Protein AF-A0A1B6MHG8-F1 (afdb_monomer_lite)

Secondary structure (DSSP, 8-state):
-HHHHHHHHHHHHHHHHT--HHHHHHHHT-SS--HHHHHHHHHHHHHTT--SSHHHHHHHHH-TTHHHHHHT--TT---HHHHHHHHHHHTSTT--HHHHTTT-HHHHHHHHHHHHHHHHHIIIIIIHHHHHHHHHHHHHHHHHHHHHHHHHHHHHHHHHHHHHHHHHHHHHHHHHHHHHHHHHHHHHHHHHHHHHHHHHHHHHHHHHHHHHHHHHHHHHHHHHHHHHHHHHHHSTTS-HHHHHHHHHHHHHHHHHTT---

Organism: NCBI:txid36148

Structure (mmCIF, N/CA/C/O backbone):
data_AF-A0A1B6MHG8-F1
#
_entry.id   AF-A0A1B6MHG8-F1
#
loop_
_atom_site.group_PDB
_atom_site.id
_atom_site.type_symbol
_atom_site.label_atom_id
_atom_site.label_alt_id
_atom_site.label_comp_id
_atom_site.label_asym_id
_atom_site.label_entity_id
_atom_site.label_seq_id
_atom_site.pdbx_PDB_ins_code
_atom_site.Cartn_x
_atom_site.Cartn_y
_atom_site.Cartn_z
_atom_site.occupancy
_atom_site.B_iso_or_equiv
_atom_site.auth_seq_id
_atom_site.auth_comp_id
_atom_site.auth_asym_id
_atom_site.auth_atom_id
_atom_site.pdbx_PDB_model_num
ATOM 1 N N . GLY A 1 1 ? -31.646 4.906 37.189 1.00 59.47 1 GLY A N 1
ATOM 2 C CA . GLY A 1 1 ? -31.510 3.622 37.898 1.00 59.47 1 GLY A CA 1
ATOM 3 C C . GLY A 1 1 ? -30.969 3.858 39.288 1.00 59.47 1 GLY A C 1
ATOM 4 O O . GLY A 1 1 ? -31.743 4.202 40.162 1.00 59.47 1 GLY A O 1
ATOM 5 N N . ARG A 1 2 ? -29.645 3.806 39.462 1.00 65.00 2 ARG A N 1
ATOM 6 C CA . ARG A 1 2 ? -28.951 3.845 40.764 1.00 65.00 2 ARG A CA 1
ATOM 7 C C . ARG A 1 2 ? -29.332 4.993 41.707 1.00 65.00 2 ARG A C 1
ATOM 9 O O . ARG A 1 2 ? -29.609 4.738 42.869 1.00 65.00 2 ARG A O 1
ATOM 16 N N . ALA A 1 3 ? -29.403 6.229 41.206 1.00 72.88 3 ALA A N 1
ATOM 17 C CA . ALA A 1 3 ? -29.813 7.382 42.015 1.00 72.88 3 ALA A CA 1
ATOM 18 C C . ALA A 1 3 ? -31.271 7.279 42.500 1.00 72.88 3 ALA A C 1
ATOM 20 O O . ALA A 1 3 ? -31.561 7.606 43.642 1.00 72.88 3 ALA A O 1
ATOM 21 N N . ARG A 1 4 ? -32.170 6.747 41.658 1.00 76.06 4 ARG A N 1
ATOM 22 C CA . ARG A 1 4 ? -33.580 6.534 42.017 1.00 76.06 4 ARG A CA 1
ATOM 23 C C . ARG A 1 4 ? -33.734 5.418 43.048 1.00 76.06 4 ARG A C 1
ATOM 25 O O . ARG A 1 4 ? -34.422 5.621 44.033 1.00 76.06 4 ARG A O 1
ATOM 32 N N . SER A 1 5 ? -33.050 4.286 42.868 1.00 81.25 5 SER A N 1
ATOM 33 C CA . SER A 1 5 ? -33.093 3.174 43.830 1.00 81.25 5 SER A CA 1
ATOM 34 C C . SER A 1 5 ? -32.472 3.556 45.178 1.00 81.25 5 SER A C 1
ATOM 36 O O . SER A 1 5 ? -32.983 3.164 46.219 1.00 81.25 5 SER A O 1
ATOM 38 N N . ARG A 1 6 ? -31.400 4.361 45.175 1.00 81.31 6 ARG A N 1
ATOM 39 C CA . ARG A 1 6 ? -30.787 4.897 46.400 1.00 81.31 6 ARG A CA 1
ATOM 40 C C . ARG A 1 6 ? -31.718 5.880 47.117 1.00 81.31 6 ARG A C 1
ATOM 42 O O . ARG A 1 6 ? -31.956 5.712 48.304 1.00 81.31 6 ARG A O 1
ATOM 49 N N . SER A 1 7 ? -32.305 6.824 46.384 1.00 84.62 7 SER A N 1
ATOM 50 C CA . SER A 1 7 ? -33.274 7.779 46.933 1.00 84.62 7 SER A CA 1
ATOM 51 C C . SER A 1 7 ? -34.535 7.090 47.475 1.00 84.62 7 SER A C 1
ATOM 53 O O . SER A 1 7 ? -35.016 7.444 48.546 1.00 84.62 7 SER A O 1
ATOM 55 N N . ALA A 1 8 ? -35.038 6.057 46.789 1.00 86.12 8 ALA A N 1
ATOM 56 C CA . ALA A 1 8 ? -36.163 5.254 47.270 1.00 86.12 8 ALA A CA 1
ATOM 57 C C . ALA A 1 8 ? -35.823 4.503 48.569 1.00 86.12 8 ALA A C 1
ATOM 59 O O . ALA A 1 8 ? -36.660 4.422 49.465 1.00 86.12 8 ALA A O 1
ATOM 60 N N . MET A 1 9 ? -34.590 4.000 48.693 1.00 86.81 9 MET A N 1
ATOM 61 C CA . MET A 1 9 ? -34.110 3.355 49.917 1.00 86.81 9 MET A CA 1
ATOM 62 C C . MET A 1 9 ? -34.008 4.339 51.084 1.00 86.81 9 MET A C 1
ATOM 64 O O . MET A 1 9 ? -34.470 4.023 52.173 1.00 86.81 9 MET A O 1
ATOM 68 N N . GLU A 1 10 ? -33.470 5.537 50.852 1.00 85.88 10 GLU A N 1
ATOM 69 C CA . GLU A 1 10 ? -33.369 6.600 51.865 1.00 85.88 10 GLU A CA 1
ATOM 70 C C . GLU A 1 10 ? -34.750 7.076 52.347 1.00 85.88 10 GLU A C 1
ATOM 72 O O . GLU A 1 10 ? -34.972 7.292 53.541 1.00 85.88 10 GLU A O 1
ATOM 77 N N . ALA A 1 11 ? -35.711 7.204 51.427 1.00 87.25 11 ALA A N 1
ATOM 78 C CA . ALA A 1 11 ? -37.088 7.550 51.765 1.00 87.25 11 ALA A CA 1
ATOM 79 C C . ALA A 1 11 ? -37.760 6.455 52.610 1.00 87.25 11 ALA A C 1
ATOM 81 O O . ALA A 1 11 ? -38.457 6.758 53.580 1.00 87.25 11 ALA A O 1
ATOM 82 N N . ALA A 1 12 ? -37.521 5.186 52.273 1.00 87.38 12 ALA A N 1
ATOM 83 C CA . ALA A 1 12 ? -38.037 4.056 53.030 1.00 87.38 12 ALA A CA 1
ATOM 84 C C . ALA A 1 12 ? -37.416 3.932 54.429 1.00 87.38 12 ALA A C 1
ATOM 86 O O . ALA A 1 12 ? -38.148 3.698 55.389 1.00 87.38 12 ALA A O 1
ATOM 87 N N . THR A 1 13 ? -36.100 4.121 54.580 1.00 85.94 13 THR A N 1
ATOM 88 C CA . THR A 1 13 ? -35.445 4.094 55.901 1.00 85.94 13 THR A CA 1
ATOM 89 C C . THR A 1 13 ? -35.969 5.207 56.797 1.00 85.94 13 THR A C 1
ATOM 91 O O . THR A 1 13 ? -36.347 4.938 57.934 1.00 85.94 13 THR A O 1
ATOM 94 N N . LYS A 1 14 ? -36.134 6.422 56.261 1.00 87.75 14 LYS A N 1
ATOM 95 C CA . LYS A 1 14 ? -36.723 7.545 57.005 1.00 87.75 14 LYS A CA 1
ATOM 96 C C . LYS A 1 14 ? -38.172 7.272 57.429 1.00 87.75 14 LYS A C 1
ATOM 98 O O . LYS A 1 14 ? -38.586 7.641 58.524 1.00 87.75 14 LYS A O 1
ATOM 103 N N . ALA A 1 15 ? -38.952 6.610 56.573 1.00 87.50 15 ALA A N 1
ATOM 104 C CA . ALA A 1 15 ? -40.326 6.223 56.890 1.00 87.50 15 ALA A CA 1
ATOM 105 C C . ALA A 1 15 ? -40.413 5.119 57.960 1.00 87.50 15 ALA A C 1
ATOM 107 O O . ALA A 1 15 ? -41.419 5.055 58.667 1.00 87.50 15 ALA A O 1
ATOM 108 N N . LEU A 1 16 ? -39.388 4.266 58.080 1.00 86.00 16 LEU A N 1
ATOM 109 C CA . LEU A 1 16 ? -39.267 3.273 59.152 1.00 86.00 16 LEU A CA 1
ATOM 110 C C . LEU A 1 16 ? -38.780 3.884 60.471 1.00 86.00 16 LEU A C 1
ATOM 112 O O . LEU A 1 16 ? -39.241 3.465 61.525 1.00 86.00 16 LEU A O 1
ATOM 116 N N . GLU A 1 17 ? -37.874 4.863 60.430 1.00 86.19 17 GLU A N 1
ATOM 117 C CA . GLU A 1 17 ? -37.407 5.606 61.615 1.00 86.19 17 GLU A CA 1
ATOM 118 C C . GLU A 1 17 ? -38.523 6.409 62.293 1.00 86.19 17 GLU A C 1
ATOM 120 O O . GLU A 1 17 ? -38.480 6.630 63.498 1.00 86.19 17 GLU A O 1
ATOM 125 N N . ALA A 1 18 ? -39.536 6.819 61.528 1.00 86.06 18 ALA A N 1
ATOM 126 C CA . ALA A 1 18 ? -40.706 7.520 62.047 1.00 86.06 18 ALA A CA 1
ATOM 127 C C . ALA A 1 18 ? -41.714 6.606 62.779 1.00 86.06 18 ALA A C 1
ATOM 129 O O . ALA A 1 18 ? -42.711 7.116 63.289 1.00 86.06 18 ALA A O 1
ATOM 130 N N . LEU A 1 19 ? -41.500 5.282 62.795 1.00 86.06 19 LEU A N 1
ATOM 131 C CA . LEU A 1 19 ? -42.386 4.320 63.455 1.00 86.06 19 LEU A CA 1
ATOM 132 C C . LEU A 1 19 ? -41.948 4.045 64.894 1.00 86.06 19 LEU A C 1
ATOM 134 O O . LEU A 1 19 ? -40.781 3.760 65.166 1.00 86.06 19 LEU A O 1
ATOM 138 N N . ASN A 1 20 ? -42.923 4.007 65.798 1.00 84.00 20 ASN A N 1
ATOM 139 C CA . ASN A 1 20 ? -42.713 3.762 67.219 1.00 84.00 20 ASN A CA 1
ATOM 140 C C . ASN A 1 20 ? -43.307 2.412 67.654 1.00 84.00 20 ASN A C 1
ATOM 142 O O . ASN A 1 20 ? -44.106 1.784 66.959 1.00 84.00 20 ASN A O 1
ATOM 146 N N . LYS A 1 21 ? -42.959 1.956 68.865 1.00 81.94 21 LYS A N 1
ATOM 147 C CA . LYS A 1 21 ? -43.455 0.683 69.426 1.00 81.94 21 LYS A CA 1
ATOM 148 C C . LYS A 1 21 ? -44.986 0.643 69.585 1.00 81.94 21 LYS A C 1
ATOM 150 O O . LYS A 1 21 ? -45.572 -0.436 69.516 1.00 81.94 21 LYS A O 1
ATOM 155 N N . SER A 1 22 ? -45.626 1.797 69.790 1.00 83.81 22 SER A N 1
ATOM 156 C CA . SER A 1 22 ? -47.090 1.944 69.787 1.00 83.81 22 SER A CA 1
ATOM 157 C C . SER A 1 22 ? -47.691 1.517 68.453 1.00 83.81 22 SER A C 1
ATOM 159 O O . SER A 1 22 ? -48.612 0.708 68.425 1.00 83.81 22 SER A O 1
ATOM 161 N N . ASP A 1 23 ? -47.098 1.981 67.359 1.00 84.94 23 ASP A N 1
ATOM 162 C CA . ASP A 1 23 ? -47.632 1.823 66.009 1.00 84.94 23 ASP A CA 1
ATOM 163 C C . ASP A 1 23 ? -47.508 0.357 65.557 1.00 84.94 23 ASP A C 1
ATOM 165 O O . ASP A 1 23 ? -48.394 -0.207 64.918 1.00 84.94 23 ASP A O 1
ATOM 169 N N . ILE A 1 24 ? -46.436 -0.321 65.978 1.00 85.69 24 ILE A N 1
ATOM 170 C CA . ILE A 1 24 ? -46.269 -1.767 65.769 1.00 85.69 24 ILE A CA 1
ATOM 171 C C . ILE A 1 24 ? -47.302 -2.576 66.565 1.00 85.69 24 ILE A C 1
ATOM 173 O O . ILE A 1 24 ? -47.824 -3.580 66.071 1.00 85.69 24 ILE A O 1
ATOM 177 N N . ASN A 1 25 ? -47.643 -2.136 67.781 1.00 84.31 25 ASN A N 1
ATOM 178 C CA . ASN A 1 25 ? -48.676 -2.793 68.576 1.00 84.31 25 ASN A CA 1
ATOM 179 C C . ASN A 1 25 ? -50.065 -2.668 67.931 1.00 84.31 25 ASN A C 1
ATOM 181 O O . ASN A 1 25 ? -50.822 -3.633 68.017 1.00 84.31 25 ASN A O 1
ATOM 185 N N . GLU A 1 26 ? -50.383 -1.572 67.230 1.00 84.25 26 GLU A N 1
ATOM 186 C CA . GLU A 1 26 ? -51.656 -1.422 66.498 1.00 84.25 26 GLU A CA 1
ATOM 187 C C . GLU A 1 26 ? -51.867 -2.544 65.471 1.00 84.25 26 GLU A C 1
ATOM 189 O O . GLU A 1 26 ? -52.956 -3.111 65.375 1.00 84.25 26 GLU A O 1
ATOM 194 N N . LEU A 1 27 ? -50.806 -2.949 64.766 1.00 83.00 27 LEU A N 1
ATOM 195 C CA . LEU A 1 27 ? -50.865 -4.069 63.823 1.00 83.00 27 LEU A CA 1
ATOM 196 C C . LEU A 1 27 ? -51.056 -5.426 64.517 1.00 83.00 27 LEU A C 1
ATOM 198 O O . LEU A 1 27 ? -51.648 -6.349 63.952 1.00 83.00 27 LEU A O 1
ATOM 202 N N . ARG A 1 28 ? -50.568 -5.568 65.752 1.00 82.88 28 ARG A N 1
ATOM 203 C CA . ARG A 1 28 ? -50.593 -6.838 66.491 1.00 82.88 28 ARG A CA 1
ATOM 204 C C . ARG A 1 28 ? -51.974 -7.166 67.063 1.00 82.88 28 ARG A C 1
ATOM 206 O O . ARG A 1 28 ? -52.288 -8.345 67.244 1.00 82.88 28 ARG A O 1
ATOM 213 N N . VAL A 1 29 ? -52.795 -6.145 67.322 1.00 84.25 29 VAL A N 1
ATOM 214 C CA . VAL A 1 29 ? -54.145 -6.287 67.901 1.00 84.25 29 VAL A CA 1
ATOM 215 C C . VAL A 1 29 ? -55.150 -6.870 66.896 1.00 84.25 29 VAL A C 1
ATOM 217 O O . VAL A 1 29 ? -56.175 -7.419 67.300 1.00 84.25 29 VAL A O 1
ATOM 220 N N . PHE A 1 30 ? -54.859 -6.857 65.590 1.00 82.38 30 PHE A N 1
ATOM 221 C CA . PHE A 1 30 ? -55.754 -7.453 64.597 1.00 82.38 30 PHE A CA 1
ATOM 222 C C . PHE A 1 30 ? -55.928 -8.969 64.801 1.00 82.38 30 PHE A C 1
ATOM 224 O O . PHE A 1 30 ? -55.015 -9.778 64.597 1.00 82.38 30 PHE A O 1
ATOM 231 N N . ASN A 1 31 ? -57.148 -9.381 65.151 1.00 77.12 31 ASN A N 1
ATOM 232 C CA . ASN A 1 31 ? -57.545 -10.792 65.178 1.00 77.12 31 ASN A CA 1
ATOM 233 C C . ASN A 1 31 ? -57.730 -11.348 63.760 1.00 77.12 31 ASN A C 1
ATOM 235 O O . ASN A 1 31 ? -57.287 -12.461 63.482 1.00 77.12 31 ASN A O 1
ATOM 239 N N . LYS A 1 32 ? -58.289 -10.536 62.854 1.00 82.38 32 LYS A N 1
ATOM 240 C CA . LYS A 1 32 ? -58.397 -10.805 61.416 1.00 82.38 32 LYS A CA 1
ATOM 241 C C . LYS A 1 32 ? -57.928 -9.558 60.646 1.00 82.38 32 LYS A C 1
ATOM 243 O O . LYS A 1 32 ? -58.670 -8.578 60.616 1.00 82.38 32 LYS A O 1
ATOM 248 N N . PRO A 1 33 ? -56.695 -9.535 60.113 1.00 84.88 33 PRO A N 1
ATOM 249 C CA . PRO A 1 33 ? -56.150 -8.349 59.456 1.00 84.88 33 PRO A CA 1
ATOM 250 C C . PRO A 1 33 ? -56.866 -8.075 58.124 1.00 84.88 33 PRO A C 1
ATOM 252 O O . PRO A 1 33 ? -57.277 -9.028 57.453 1.00 84.88 33 PRO A O 1
ATOM 255 N N . PRO A 1 34 ? -56.971 -6.804 57.696 1.00 88.12 34 PRO A N 1
ATOM 256 C CA . PRO A 1 34 ? -57.338 -6.469 56.324 1.00 88.12 34 PRO A CA 1
ATOM 257 C C . PRO A 1 34 ? -56.405 -7.151 55.314 1.00 88.12 34 PRO A C 1
ATOM 259 O O . PRO A 1 34 ? -55.211 -7.310 55.579 1.00 88.12 34 PRO A O 1
ATOM 262 N N . ASN A 1 35 ? -56.926 -7.504 54.135 1.00 86.25 35 ASN A N 1
ATOM 263 C CA . ASN A 1 35 ? -56.163 -8.236 53.115 1.00 86.25 35 ASN A CA 1
ATOM 264 C C . ASN A 1 35 ? -54.853 -7.523 52.737 1.00 86.25 35 ASN A C 1
ATOM 266 O O . ASN A 1 35 ? -53.803 -8.154 52.725 1.00 86.25 35 ASN A O 1
ATOM 270 N N . LEU A 1 36 ? -54.888 -6.200 52.544 1.00 86.56 36 LEU A N 1
ATOM 271 C CA . LEU A 1 36 ? -53.703 -5.382 52.247 1.00 86.56 36 LEU A CA 1
ATOM 272 C C . LEU A 1 36 ? -52.652 -5.399 53.369 1.00 86.56 36 LEU A C 1
ATOM 274 O O . LEU A 1 36 ? -51.457 -5.489 53.100 1.00 86.56 36 LEU A O 1
ATOM 278 N N . VAL A 1 37 ? -53.089 -5.348 54.631 1.00 88.06 37 VAL A N 1
ATOM 279 C CA . VAL A 1 37 ? -52.201 -5.418 55.806 1.00 88.06 37 VAL A CA 1
ATOM 280 C C . VAL A 1 37 ? -51.535 -6.790 55.881 1.00 88.06 37 VAL A C 1
ATOM 282 O O . VAL A 1 37 ? -50.327 -6.885 56.103 1.00 88.06 37 VAL A O 1
ATOM 285 N N . LYS A 1 38 ? -52.311 -7.853 55.643 1.00 88.31 38 LYS A N 1
ATOM 286 C CA . LYS A 1 38 ? -51.802 -9.224 55.582 1.00 88.31 38 LYS A CA 1
ATOM 287 C C . LYS A 1 38 ? -50.762 -9.375 54.468 1.00 88.31 38 LYS A C 1
ATOM 289 O O . LYS A 1 38 ? -49.682 -9.890 54.729 1.00 88.31 38 LYS A O 1
ATOM 294 N N . PHE A 1 39 ? -51.054 -8.855 53.280 1.00 89.19 39 PHE A N 1
ATOM 295 C CA . PHE A 1 39 ? -50.203 -8.965 52.095 1.00 89.19 39 PHE A CA 1
ATOM 296 C C . PHE A 1 39 ? -48.861 -8.224 52.257 1.00 89.19 39 PHE A C 1
ATOM 298 O O . PHE A 1 39 ? -47.804 -8.747 51.907 1.00 89.19 39 PHE A O 1
ATOM 305 N N . VAL A 1 40 ? -48.866 -7.040 52.889 1.00 91.31 40 VAL A N 1
ATOM 306 C CA . VAL A 1 40 ? -47.630 -6.324 53.269 1.00 91.31 40 VAL A CA 1
ATOM 307 C C . VAL A 1 40 ? -46.821 -7.098 54.299 1.00 91.31 40 VAL A C 1
ATOM 309 O O . VAL A 1 40 ? -45.606 -7.225 54.153 1.00 91.31 40 VAL A O 1
ATOM 312 N N . MET A 1 41 ? -47.476 -7.655 55.314 1.00 91.44 41 MET A N 1
ATOM 313 C CA . MET A 1 41 ? -46.779 -8.432 56.335 1.00 91.44 41 MET A CA 1
ATOM 314 C C . MET A 1 41 ? -46.222 -9.753 55.805 1.00 91.44 41 MET A C 1
ATOM 316 O O . MET A 1 41 ? -45.140 -10.149 56.230 1.00 91.44 41 MET A O 1
ATOM 320 N N . GLU A 1 42 ? -46.898 -10.411 54.865 1.00 90.81 42 GLU A N 1
ATOM 321 C CA . GLU A 1 42 ? -46.386 -11.598 54.173 1.00 90.81 42 GLU A CA 1
ATOM 322 C C . GLU A 1 42 ? -45.091 -11.273 53.411 1.00 90.81 42 GLU A C 1
ATOM 324 O O . GLU A 1 42 ? -44.102 -11.991 53.564 1.00 90.81 42 GLU A O 1
ATOM 329 N N . ALA A 1 43 ? -45.042 -10.144 52.695 1.00 91.25 43 ALA A N 1
ATOM 330 C CA . ALA A 1 43 ? -43.839 -9.689 51.993 1.00 91.25 43 ALA A CA 1
ATOM 331 C C . ALA A 1 43 ? -42.683 -9.308 52.946 1.00 91.25 43 ALA A C 1
ATOM 333 O O . ALA A 1 43 ? -41.519 -9.611 52.673 1.00 91.25 43 ALA A O 1
ATOM 334 N N . VAL A 1 44 ? -42.987 -8.692 54.096 1.00 91.62 44 VAL A N 1
ATOM 335 C CA . VAL A 1 44 ? -41.986 -8.396 55.141 1.00 91.62 44 VAL A CA 1
ATOM 336 C C . VAL A 1 44 ? -41.463 -9.682 55.792 1.00 91.62 44 VAL A C 1
ATOM 338 O O . VAL A 1 44 ? -40.254 -9.831 55.977 1.00 91.62 44 VAL A O 1
ATOM 341 N N . CYS A 1 45 ? -42.343 -10.638 56.102 1.00 91.31 45 CYS A N 1
ATOM 342 C CA . CYS A 1 45 ? -41.956 -11.940 56.656 1.00 91.31 45 CYS A CA 1
ATOM 343 C C . CYS A 1 45 ? -41.093 -12.733 55.676 1.00 91.31 45 CYS A C 1
ATOM 345 O O . CYS A 1 45 ? -40.100 -13.327 56.091 1.00 91.31 45 CYS A O 1
ATOM 347 N N . LEU A 1 46 ? -41.425 -12.680 54.382 1.00 91.31 46 LEU A N 1
ATOM 348 C CA . LEU A 1 46 ? -40.644 -13.293 53.315 1.00 91.31 46 LEU A CA 1
ATOM 349 C C . LEU A 1 46 ? -39.204 -12.753 53.298 1.00 91.31 46 LEU A C 1
ATOM 351 O O . LEU A 1 46 ? -38.263 -13.546 53.283 1.00 91.31 46 LEU A O 1
ATOM 355 N N . LEU A 1 47 ? -39.021 -11.428 53.367 1.00 89.94 47 LEU A N 1
ATOM 356 C CA . LEU A 1 47 ? -37.690 -10.806 53.422 1.00 89.94 47 LEU A CA 1
ATOM 357 C C . LEU A 1 47 ? -36.908 -11.176 54.689 1.00 89.94 47 LEU A C 1
ATOM 359 O O . LEU A 1 47 ? -35.697 -11.386 54.613 1.00 89.94 47 LEU A O 1
ATOM 363 N N . LEU A 1 48 ? -37.586 -11.300 55.833 1.00 90.19 48 LEU A N 1
ATOM 364 C CA . LEU A 1 48 ? -36.983 -11.702 57.111 1.00 90.19 48 LEU A CA 1
ATOM 365 C C . LEU A 1 48 ? -36.785 -13.224 57.259 1.00 90.19 48 LEU A C 1
ATOM 367 O O . LEU A 1 48 ? -36.275 -13.671 58.286 1.00 90.19 48 LEU A O 1
ATOM 371 N N . GLY A 1 49 ? -37.166 -14.024 56.258 1.00 87.19 49 GLY A N 1
ATOM 372 C CA . GLY A 1 49 ? -37.016 -15.483 56.273 1.00 87.19 49 GLY A CA 1
ATOM 373 C C . GLY A 1 49 ? -38.003 -16.219 57.188 1.00 87.19 49 GLY A C 1
ATOM 374 O O . GLY A 1 49 ? -37.769 -17.378 57.532 1.00 87.19 49 GLY A O 1
ATOM 375 N N . ALA A 1 50 ? -39.096 -15.568 57.591 1.00 89.38 50 ALA A N 1
ATOM 376 C CA . ALA A 1 50 ? -40.184 -16.174 58.353 1.00 89.38 50 ALA A CA 1
ATOM 377 C C . ALA A 1 50 ? -41.245 -16.790 57.421 1.00 89.38 50 ALA A C 1
ATOM 379 O O . ALA A 1 50 ? -41.294 -16.503 56.223 1.00 89.38 50 ALA A O 1
ATOM 380 N N . LYS A 1 51 ? -42.118 -17.647 57.966 1.00 88.81 51 LYS A N 1
ATOM 381 C CA . LYS A 1 51 ? -43.255 -18.184 57.205 1.00 88.81 51 LYS A CA 1
ATOM 382 C C . LYS A 1 51 ? -44.228 -17.053 56.839 1.00 88.81 51 LYS A C 1
ATOM 384 O O . LYS A 1 51 ? -44.435 -16.120 57.612 1.00 88.81 51 LYS A O 1
ATOM 389 N N . THR A 1 52 ? -44.805 -17.130 55.641 1.00 88.75 52 THR A N 1
ATOM 390 C CA . THR A 1 52 ? -45.726 -16.127 55.077 1.00 88.75 52 THR A CA 1
ATOM 391 C C . THR A 1 52 ? -47.164 -16.377 55.533 1.00 88.75 52 THR A C 1
ATOM 393 O O . THR A 1 52 ? -48.079 -16.523 54.725 1.00 88.75 52 THR A O 1
ATOM 396 N N . ASP A 1 53 ? -47.364 -16.500 56.839 1.00 89.62 53 ASP A N 1
ATOM 397 C CA . ASP A 1 53 ? -48.669 -16.668 57.464 1.00 89.62 53 ASP A CA 1
ATOM 398 C C . ASP A 1 53 ? -48.852 -15.658 58.602 1.00 89.62 53 ASP A C 1
ATOM 400 O O . ASP A 1 53 ? -47.899 -15.149 59.195 1.00 89.62 53 ASP A O 1
ATOM 404 N N . TRP A 1 54 ? -50.107 -15.339 58.919 1.00 88.50 54 TRP A N 1
ATOM 405 C CA . TRP A 1 54 ? -50.412 -14.284 59.889 1.00 88.50 54 TRP A CA 1
ATOM 406 C C . TRP A 1 54 ? -49.921 -14.607 61.310 1.00 88.50 54 TRP A C 1
ATOM 408 O O . TRP A 1 54 ? -49.599 -13.696 62.075 1.00 88.50 54 TRP A O 1
ATOM 418 N N . ALA A 1 55 ? -49.823 -15.891 61.671 1.00 87.50 55 ALA A N 1
ATOM 419 C CA . ALA A 1 55 ? -49.298 -16.291 62.972 1.00 87.50 55 ALA A CA 1
ATOM 420 C C . ALA A 1 55 ? -47.802 -15.958 63.089 1.00 87.50 55 ALA A C 1
ATOM 422 O O . ALA A 1 55 ? -47.393 -15.339 64.076 1.00 87.50 55 ALA A O 1
ATOM 423 N N . SER A 1 56 ? -47.000 -16.269 62.065 1.00 88.06 56 SER A N 1
ATOM 424 C CA . SER A 1 56 ? -45.597 -15.845 62.009 1.00 88.06 56 SER A CA 1
ATOM 425 C C . SER A 1 56 ? -45.441 -14.329 61.888 1.00 88.06 56 SER A C 1
ATOM 427 O O . SER A 1 56 ? -44.578 -13.767 62.560 1.00 88.06 56 SER A O 1
ATOM 429 N N . ALA A 1 57 ? -46.318 -13.632 61.160 1.00 89.56 57 ALA A N 1
ATOM 430 C CA . ALA A 1 57 ? -46.312 -12.166 61.128 1.00 89.56 57 ALA A CA 1
ATOM 431 C C . ALA A 1 57 ? -46.508 -11.544 62.522 1.00 89.56 57 ALA A C 1
ATOM 433 O O . ALA A 1 57 ? -45.783 -10.620 62.892 1.00 89.56 57 ALA A O 1
ATOM 434 N N . LYS A 1 58 ? -47.423 -12.084 63.339 1.00 87.88 58 LYS A N 1
ATOM 435 C CA . LYS A 1 58 ? -47.609 -11.650 64.735 1.00 87.88 58 LYS A CA 1
ATOM 436 C C . LYS A 1 58 ? -46.385 -11.909 65.611 1.00 87.88 58 LYS A C 1
ATOM 438 O O . LYS A 1 58 ? -46.089 -11.088 66.479 1.00 87.88 58 LYS A O 1
ATOM 443 N N . GLN A 1 59 ? -45.683 -13.022 65.397 1.00 88.50 59 GLN A N 1
ATOM 444 C CA . GLN A 1 59 ? -44.436 -13.324 66.108 1.00 88.50 59 GLN A CA 1
ATOM 445 C C . GLN A 1 59 ? -43.331 -12.332 65.736 1.00 88.50 59 GLN A C 1
ATOM 447 O O . GLN A 1 59 ? -42.676 -11.788 66.621 1.00 88.50 59 GLN A O 1
ATOM 452 N N . VAL A 1 60 ? -43.181 -12.040 64.442 1.00 88.94 60 VAL A N 1
ATOM 453 C CA . VAL A 1 60 ? -42.208 -11.071 63.921 1.00 88.94 60 VAL A CA 1
ATOM 454 C C . VAL A 1 60 ? -42.496 -9.656 64.440 1.00 88.94 60 VAL A C 1
ATOM 456 O O . VAL A 1 60 ? -41.579 -8.983 64.898 1.00 88.94 60 VAL A O 1
ATOM 459 N N . LEU A 1 61 ? -43.765 -9.229 64.464 1.00 88.25 61 LEU A N 1
ATOM 460 C CA . LEU A 1 61 ? -44.186 -7.946 65.053 1.00 88.25 61 LEU A CA 1
ATOM 461 C C . LEU A 1 61 ? -44.016 -7.893 66.583 1.00 88.25 61 LEU A C 1
ATOM 463 O O . LEU A 1 61 ? -43.996 -6.813 67.168 1.00 88.25 61 LEU A O 1
ATOM 467 N N . GLY A 1 62 ? -43.940 -9.048 67.250 1.00 85.50 62 GLY A N 1
ATOM 468 C CA . GLY A 1 62 ? -43.728 -9.150 68.694 1.00 85.50 62 GLY A CA 1
ATOM 469 C C . GLY A 1 62 ? -42.270 -8.999 69.129 1.00 85.50 62 GLY A C 1
ATOM 470 O O . GLY A 1 62 ? -42.024 -8.795 70.318 1.00 85.50 62 GLY A O 1
ATOM 471 N N . ASP A 1 63 ? -41.323 -9.084 68.193 1.00 87.75 63 ASP A N 1
ATOM 472 C CA . ASP A 1 63 ? -39.897 -8.923 68.459 1.00 87.75 63 ASP A CA 1
ATOM 473 C C . ASP A 1 63 ? -39.569 -7.461 68.798 1.00 87.75 63 ASP A C 1
ATOM 475 O O . ASP A 1 63 ? -39.842 -6.537 68.028 1.00 87.75 63 ASP A O 1
ATOM 479 N N . THR A 1 64 ? -38.937 -7.238 69.952 1.00 84.56 64 THR A N 1
ATOM 480 C CA . THR A 1 64 ? -38.518 -5.904 70.404 1.00 84.56 64 THR A CA 1
ATOM 481 C C . THR A 1 64 ? -37.496 -5.253 69.475 1.00 84.56 64 THR A C 1
ATOM 483 O O . THR A 1 64 ? -37.401 -4.027 69.460 1.00 84.56 64 THR A O 1
ATOM 486 N N . ASN A 1 65 ? -36.775 -6.046 68.678 1.00 87.75 65 ASN A N 1
ATOM 487 C CA . ASN A 1 65 ? -35.783 -5.579 67.712 1.00 87.75 65 ASN A CA 1
ATOM 488 C C . ASN A 1 65 ? -36.308 -5.528 66.269 1.00 87.75 65 ASN A C 1
ATOM 490 O O . ASN A 1 65 ? -35.520 -5.305 65.352 1.00 87.75 65 ASN A O 1
ATOM 494 N N . PHE A 1 66 ? -37.607 -5.729 66.033 1.00 88.81 66 PHE A N 1
ATOM 495 C CA . PHE A 1 66 ? -38.176 -5.812 64.684 1.00 88.81 66 PHE A CA 1
ATOM 496 C C . PHE A 1 66 ? -37.832 -4.606 63.790 1.00 88.81 66 PHE A C 1
ATOM 498 O O . PHE A 1 66 ? -37.294 -4.786 62.699 1.00 88.81 66 PHE A O 1
ATOM 505 N N . LEU A 1 67 ? -38.070 -3.376 64.261 1.00 86.38 67 LEU A N 1
ATOM 506 C CA . LEU A 1 67 ? -37.760 -2.161 63.492 1.00 86.38 67 LEU A CA 1
ATOM 507 C C . LEU A 1 67 ? -36.265 -2.048 63.177 1.00 86.38 67 LEU A C 1
ATOM 509 O O . LEU A 1 67 ? -35.891 -1.732 62.049 1.00 86.38 67 LEU A O 1
ATOM 513 N N . LYS A 1 68 ? -35.416 -2.392 64.150 1.00 87.25 68 LYS A N 1
ATOM 514 C CA . LYS A 1 68 ? -33.964 -2.415 63.975 1.00 87.25 68 LYS A CA 1
ATOM 515 C C . LYS A 1 68 ? -33.542 -3.448 62.926 1.00 87.25 68 LYS A C 1
ATOM 517 O O . LYS A 1 68 ? -32.719 -3.142 62.078 1.00 87.25 68 LYS A O 1
ATOM 522 N N . LYS A 1 69 ? -34.169 -4.629 62.899 1.00 89.25 69 LYS A N 1
ATOM 523 C CA . LYS A 1 69 ? -33.928 -5.655 61.866 1.00 89.25 69 LYS A CA 1
ATOM 524 C C . LYS A 1 69 ? -34.301 -5.196 60.454 1.00 89.25 69 LYS A C 1
ATOM 526 O O . LYS A 1 69 ? -33.661 -5.636 59.506 1.00 89.25 69 LYS A O 1
ATOM 531 N N . LEU A 1 70 ? -35.319 -4.345 60.300 1.00 88.25 70 LEU A N 1
ATOM 532 C CA . LEU A 1 70 ? -35.678 -3.769 58.997 1.00 88.25 70 LEU A CA 1
ATOM 533 C C . LEU A 1 70 ? -34.690 -2.682 58.552 1.00 88.25 70 LEU A C 1
ATOM 535 O O . LEU A 1 70 ? -34.361 -2.595 57.368 1.00 88.25 70 LEU A O 1
ATOM 539 N N . GLN A 1 71 ? -34.222 -1.859 59.493 1.00 86.62 71 GLN A N 1
ATOM 540 C CA . GLN A 1 71 ? -33.235 -0.805 59.238 1.00 86.62 71 GLN A CA 1
ATOM 541 C C . GLN A 1 71 ? -31.855 -1.391 58.906 1.00 86.62 71 GLN A C 1
ATOM 543 O O . GLN A 1 71 ? -31.251 -1.009 57.904 1.00 86.62 71 GLN A O 1
ATOM 548 N N . ASP A 1 72 ? -31.414 -2.379 59.686 1.00 87.75 72 ASP A N 1
ATOM 549 C CA . ASP A 1 72 ? -30.123 -3.064 59.546 1.00 87.75 72 ASP A CA 1
ATOM 550 C C . ASP A 1 72 ? -30.177 -4.230 58.537 1.00 87.75 72 ASP A C 1
ATOM 552 O O . ASP A 1 72 ? -29.271 -5.065 58.487 1.00 87.75 72 ASP A O 1
ATOM 556 N N . TYR A 1 73 ? -31.247 -4.331 57.741 1.00 88.75 73 TYR A N 1
ATOM 557 C CA . TYR A 1 73 ? -31.416 -5.433 56.803 1.00 88.75 73 TYR A CA 1
ATOM 558 C C . TYR A 1 73 ? -30.310 -5.439 55.741 1.00 88.75 73 TYR A C 1
ATOM 560 O O . TYR A 1 73 ? -30.084 -4.449 55.037 1.00 88.75 73 TYR A O 1
ATOM 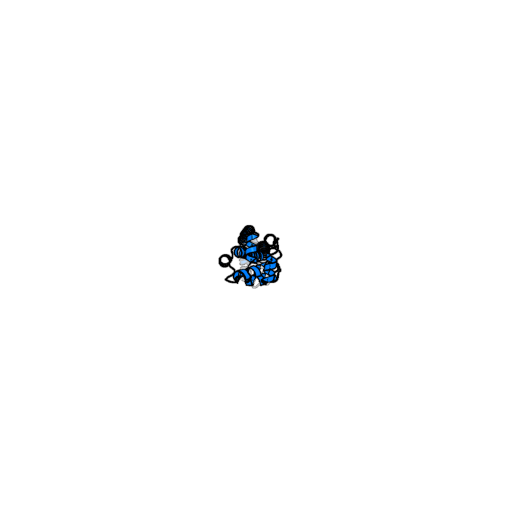568 N N . ASP A 1 74 ? -29.660 -6.593 55.583 1.00 84.06 74 ASP A N 1
ATOM 569 C CA . ASP A 1 74 ? -28.599 -6.803 54.600 1.00 84.06 74 ASP A CA 1
ATOM 570 C C . ASP A 1 74 ? -29.177 -6.896 53.177 1.00 84.06 74 ASP A C 1
ATOM 572 O O . ASP A 1 74 ? -29.412 -7.967 52.607 1.00 84.06 74 ASP A O 1
ATOM 576 N N . LYS A 1 75 ? -29.405 -5.719 52.594 1.00 81.12 75 LYS A N 1
ATOM 577 C CA . LYS A 1 75 ? -29.899 -5.522 51.226 1.00 81.12 75 LYS A CA 1
ATOM 578 C C . LYS A 1 75 ? -28.961 -6.058 50.139 1.00 81.12 75 LYS A C 1
ATOM 580 O O . LYS A 1 75 ? -29.402 -6.230 49.002 1.00 81.12 75 LYS A O 1
ATOM 585 N N . ASP A 1 76 ? -27.697 -6.338 50.462 1.00 77.31 76 ASP A N 1
ATOM 586 C CA . ASP A 1 76 ? -26.716 -6.849 49.502 1.00 77.31 76 ASP A CA 1
ATOM 587 C C . ASP A 1 76 ? -26.760 -8.393 49.403 1.00 77.31 76 ASP A C 1
ATOM 589 O O . ASP A 1 76 ? -26.333 -8.967 48.393 1.00 77.31 76 ASP A O 1
ATOM 593 N N . ARG A 1 77 ? -27.362 -9.088 50.385 1.00 80.31 77 ARG A N 1
ATOM 594 C CA . ARG A 1 77 ? -27.356 -10.563 50.488 1.00 80.31 77 ARG A CA 1
ATOM 595 C C . ARG A 1 77 ? -28.668 -11.270 50.100 1.00 80.31 77 ARG A C 1
ATOM 597 O O . ARG A 1 77 ? -28.813 -12.474 50.299 1.00 80.31 77 ARG A O 1
ATOM 604 N N . ILE A 1 78 ? -29.602 -10.575 49.456 1.00 84.38 78 ILE A N 1
ATOM 605 C CA . ILE A 1 78 ? -30.907 -11.124 49.029 1.00 84.38 78 ILE A CA 1
ATOM 606 C C . ILE A 1 78 ? -30.739 -12.096 47.853 1.00 84.38 78 ILE A C 1
ATOM 608 O O . ILE A 1 78 ? -30.258 -11.697 46.793 1.00 84.38 78 ILE A O 1
ATOM 612 N N . SER A 1 79 ? -31.130 -13.365 48.000 1.00 83.75 79 SER A N 1
ATOM 613 C CA . SER A 1 79 ? -30.992 -14.375 46.938 1.00 83.75 79 SER A CA 1
ATOM 614 C C . SER A 1 79 ? -31.933 -14.137 45.747 1.00 83.75 79 SER A C 1
ATOM 616 O O . SER A 1 79 ? -33.012 -13.564 45.875 1.00 83.75 79 SER A O 1
ATOM 618 N N . GLU A 1 80 ? -31.565 -14.646 44.568 1.00 83.00 80 GLU A N 1
ATOM 619 C CA . GLU A 1 80 ? -32.404 -14.544 43.362 1.00 83.00 80 GLU A CA 1
ATOM 620 C C . GLU A 1 80 ? -33.729 -15.317 43.500 1.00 83.00 80 GLU A C 1
ATOM 622 O O . GLU A 1 80 ? -34.756 -14.917 42.954 1.00 83.00 80 GLU A O 1
ATOM 627 N N . SER A 1 81 ? -33.735 -16.395 44.292 1.00 86.31 81 SER A N 1
ATOM 628 C CA . SER A 1 81 ? -34.950 -17.134 44.642 1.00 86.31 81 SER A CA 1
ATOM 629 C C . SER A 1 81 ? -35.898 -16.322 45.528 1.00 86.31 81 SER A C 1
ATOM 631 O O . SER A 1 81 ? -37.110 -16.381 45.324 1.00 86.31 81 SER A O 1
ATOM 633 N N . LEU A 1 82 ? -35.363 -15.546 46.476 1.00 87.50 82 LEU A N 1
ATOM 634 C CA . LEU A 1 82 ? -36.139 -14.649 47.331 1.00 87.50 82 LEU A CA 1
ATOM 635 C C . LEU A 1 82 ? -36.721 -13.487 46.517 1.00 87.50 82 LEU A C 1
ATOM 637 O O . LEU A 1 82 ? -37.905 -13.196 46.646 1.00 87.50 82 LEU A O 1
ATOM 641 N N . MET A 1 83 ? -35.932 -12.906 45.609 1.00 86.62 83 MET A N 1
ATOM 642 C CA . MET A 1 83 ? -36.382 -11.855 44.686 1.00 86.62 83 MET A CA 1
ATOM 643 C C . MET A 1 83 ? -37.539 -12.312 43.792 1.00 86.62 83 MET A C 1
ATOM 645 O O . MET A 1 83 ? -38.517 -11.589 43.642 1.00 86.62 83 MET A O 1
ATOM 649 N N . LYS A 1 84 ? -37.470 -13.527 43.226 1.00 88.56 84 LYS A N 1
ATOM 650 C CA . LYS A 1 84 ? -38.565 -14.076 42.404 1.00 88.56 84 LYS A CA 1
ATOM 651 C C . LYS A 1 84 ? -39.875 -14.183 43.185 1.00 88.56 84 LYS A C 1
ATOM 653 O O . LYS A 1 84 ? -40.904 -13.770 42.670 1.00 88.56 84 LYS A O 1
ATOM 658 N N . LYS A 1 85 ? -39.817 -14.687 44.421 1.00 89.56 85 LYS A N 1
ATOM 659 C CA . LYS A 1 85 ? -40.993 -14.790 45.301 1.00 89.56 85 LYS A CA 1
ATOM 660 C C . LYS A 1 85 ? -41.517 -13.419 45.721 1.00 89.56 85 LYS A C 1
ATOM 662 O O . LYS A 1 85 ? -42.719 -13.212 45.778 1.00 89.56 85 LYS A O 1
ATOM 667 N N . LEU A 1 86 ? -40.623 -12.470 45.997 1.00 90.00 86 LEU A N 1
ATOM 668 C CA . LEU A 1 86 ? -40.999 -11.108 46.376 1.00 90.00 86 LEU A CA 1
ATOM 669 C C . LEU A 1 86 ? -41.719 -10.374 45.239 1.00 90.00 86 LEU A C 1
ATOM 671 O O . LEU A 1 86 ? -42.614 -9.567 45.481 1.00 90.00 86 LEU A O 1
ATOM 675 N N . LYS A 1 87 ? -41.356 -10.697 43.997 1.00 88.69 87 LYS A N 1
ATOM 676 C CA . LYS A 1 87 ? -41.928 -10.098 42.796 1.00 88.69 87 LYS A CA 1
ATOM 677 C C . LYS A 1 87 ? -43.436 -10.330 42.660 1.00 88.69 87 LYS A C 1
ATOM 679 O O . LYS A 1 87 ? -44.140 -9.430 42.219 1.00 88.69 87 LYS A O 1
ATOM 684 N N . GLU A 1 88 ? -43.932 -11.477 43.125 1.00 88.50 88 GLU A N 1
ATOM 685 C CA . GLU A 1 88 ? -45.369 -11.798 43.162 1.00 88.50 88 GLU A CA 1
ATOM 686 C C . GLU A 1 88 ? -46.172 -10.784 43.997 1.00 88.50 88 GLU A C 1
ATOM 688 O O . GLU A 1 88 ? -47.320 -10.485 43.676 1.00 88.50 88 GLU A O 1
ATOM 693 N N . TYR A 1 89 ? -45.552 -10.203 45.030 1.00 88.94 89 TYR A N 1
ATOM 694 C CA . TYR A 1 89 ? -46.158 -9.158 45.856 1.00 88.94 89 TYR A CA 1
ATOM 695 C C . TYR A 1 89 ? -45.987 -7.771 45.234 1.00 88.94 89 TYR A C 1
ATOM 697 O O . TYR A 1 89 ? -46.913 -6.968 45.251 1.00 88.94 89 TYR A O 1
ATOM 705 N N . ILE A 1 90 ? -44.812 -7.474 44.672 1.00 89.62 90 ILE A N 1
ATOM 706 C CA . ILE A 1 90 ? -44.471 -6.135 44.162 1.00 89.62 90 ILE A CA 1
ATOM 707 C C . ILE A 1 90 ? -45.221 -5.779 42.877 1.00 89.62 90 ILE A C 1
ATOM 709 O O . ILE A 1 90 ? -45.593 -4.611 42.701 1.00 89.62 90 ILE A O 1
ATOM 713 N N . ASP A 1 91 ? -45.448 -6.770 42.013 1.00 89.19 91 ASP A N 1
ATOM 714 C CA . ASP A 1 91 ? -46.183 -6.616 40.753 1.00 89.19 91 ASP A CA 1
ATOM 715 C C . ASP A 1 91 ? -47.711 -6.591 40.976 1.00 89.19 91 ASP A C 1
ATOM 717 O O . ASP A 1 91 ? -48.470 -6.292 40.053 1.00 89.19 91 ASP A O 1
ATOM 721 N N . HIS A 1 92 ? -48.183 -6.859 42.201 1.00 89.75 92 HIS A N 1
ATOM 722 C CA . HIS A 1 92 ? -49.604 -6.813 42.529 1.00 89.75 92 HIS A CA 1
ATOM 723 C C . HIS A 1 92 ? -50.137 -5.364 42.496 1.00 89.75 92 HIS A C 1
ATOM 725 O O . HIS A 1 92 ? -49.562 -4.483 43.146 1.00 89.75 92 HIS A O 1
ATOM 731 N N . PRO A 1 93 ? -51.271 -5.093 41.818 1.00 87.00 93 PRO A N 1
ATOM 732 C CA . PRO A 1 93 ? -51.784 -3.733 41.608 1.00 87.00 93 PRO A CA 1
ATOM 733 C C . PRO A 1 93 ? -52.176 -3.012 42.905 1.00 87.00 93 PRO A C 1
ATOM 735 O O . PRO A 1 93 ? -52.151 -1.787 42.964 1.00 87.00 93 PRO A O 1
ATOM 738 N N . GLU A 1 94 ? -52.500 -3.758 43.962 1.00 85.38 94 GLU A N 1
ATOM 739 C CA . GLU A 1 94 ? -52.848 -3.187 45.269 1.00 85.38 94 GLU A CA 1
ATOM 740 C C . GLU A 1 94 ? -51.626 -2.954 46.186 1.00 85.38 94 GLU A C 1
ATOM 742 O O . GLU A 1 94 ? -51.744 -2.291 47.217 1.00 85.38 94 GLU A O 1
ATOM 747 N N . PHE A 1 95 ? -50.430 -3.446 45.825 1.00 87.25 95 PHE A N 1
ATOM 748 C CA . PHE A 1 95 ? -49.205 -3.308 46.630 1.00 87.25 95 PHE A CA 1
ATOM 749 C C . PHE A 1 95 ? -48.500 -1.966 46.386 1.00 87.25 95 PHE A C 1
ATOM 751 O O . PHE A 1 95 ? -47.318 -1.884 46.030 1.00 87.25 95 PHE A O 1
ATOM 758 N N . ILE A 1 96 ? -49.251 -0.882 46.545 1.00 88.88 96 ILE A N 1
ATOM 759 C CA . ILE A 1 96 ? -48.786 0.486 46.328 1.00 88.88 96 ILE A CA 1
ATOM 760 C C . ILE A 1 96 ? -48.882 1.234 47.661 1.00 88.88 96 ILE A C 1
ATOM 762 O O . ILE A 1 96 ? -49.943 1.199 48.288 1.00 88.88 96 ILE A O 1
ATOM 766 N N . PRO A 1 97 ? -47.824 1.942 48.101 1.00 89.06 97 PRO A N 1
ATOM 767 C CA . PRO A 1 97 ? -47.810 2.626 49.392 1.00 89.06 97 PRO A CA 1
ATOM 768 C C . PRO A 1 97 ? -49.041 3.496 49.657 1.00 89.06 97 PRO A C 1
ATOM 770 O O . PRO A 1 97 ? -49.597 3.445 50.749 1.00 89.06 97 PRO A O 1
ATOM 773 N N . ASP A 1 98 ? -49.504 4.255 48.665 1.00 89.00 98 ASP A N 1
ATOM 774 C CA . ASP A 1 98 ? -50.641 5.164 48.837 1.00 89.00 98 ASP A CA 1
ATOM 775 C C . ASP A 1 98 ? -51.984 4.429 48.989 1.00 89.00 98 ASP A C 1
ATOM 777 O O . ASP A 1 98 ? -52.836 4.871 49.755 1.00 89.00 98 ASP A O 1
ATOM 781 N N . LEU A 1 99 ? -52.148 3.262 48.354 1.00 87.62 99 LEU A N 1
ATOM 782 C CA . LEU A 1 99 ? -53.316 2.390 48.543 1.00 87.62 99 LEU A CA 1
ATOM 783 C C . LEU A 1 99 ? -53.280 1.711 49.917 1.00 87.62 99 LEU A C 1
ATOM 785 O O . LEU A 1 99 ? -54.278 1.702 50.635 1.00 87.62 99 LEU A O 1
ATOM 789 N N . VAL A 1 100 ? -52.112 1.218 50.336 1.00 87.88 100 VAL A N 1
ATOM 790 C CA . VAL A 1 100 ? -51.913 0.604 51.660 1.00 87.88 100 VAL A CA 1
ATOM 791 C C . VAL A 1 100 ? -52.128 1.617 52.794 1.00 87.88 100 VAL A C 1
ATOM 793 O O . VAL A 1 100 ? -52.649 1.259 53.853 1.00 87.88 100 VAL A O 1
ATOM 796 N N . ALA A 1 101 ? -51.794 2.890 52.565 1.00 88.31 101 ALA A N 1
ATOM 797 C CA . ALA A 1 101 ? -51.979 3.971 53.533 1.00 88.31 101 ALA A CA 1
ATOM 798 C C . ALA A 1 101 ? -53.439 4.158 53.972 1.00 88.31 101 ALA A C 1
ATOM 800 O O . ALA A 1 101 ? -53.672 4.635 55.082 1.00 88.31 101 ALA A O 1
ATOM 801 N N . THR A 1 102 ? -54.403 3.759 53.133 1.00 86.00 102 THR A N 1
ATOM 802 C CA . THR A 1 102 ? -55.838 3.808 53.460 1.00 86.00 102 THR A CA 1
ATOM 803 C C . THR A 1 102 ? -56.225 2.837 54.578 1.00 86.00 102 THR A C 1
ATOM 805 O O . THR A 1 102 ? -57.186 3.090 55.296 1.00 86.00 102 THR A O 1
ATOM 808 N N . GLN A 1 103 ? -55.468 1.747 54.748 1.00 85.75 103 GLN A N 1
ATOM 809 C CA . GLN A 1 103 ? -55.721 0.710 55.752 1.00 85.75 103 GLN A CA 1
ATOM 810 C C . GLN A 1 103 ? -54.809 0.856 56.971 1.00 85.75 103 GLN A C 1
ATOM 812 O O . GLN A 1 103 ? -55.235 0.620 58.099 1.00 85.75 103 GLN A O 1
ATOM 817 N N . SER A 1 104 ? -53.539 1.221 56.764 1.00 85.94 104 SER A N 1
ATOM 818 C CA . SER A 1 104 ? -52.600 1.457 57.862 1.00 85.94 104 SER A CA 1
ATOM 819 C C . SER A 1 104 ? -51.412 2.317 57.433 1.00 85.94 104 SER A C 1
ATOM 821 O O . SER A 1 104 ? -50.709 2.020 56.461 1.00 85.94 104 SER A O 1
ATOM 823 N N . LYS A 1 105 ? -51.121 3.349 58.234 1.00 84.62 105 LYS A N 1
ATOM 824 C CA . LYS A 1 105 ? -49.925 4.194 58.083 1.00 84.62 105 LYS A CA 1
ATOM 825 C C . LYS A 1 105 ? -48.631 3.405 58.295 1.00 84.62 105 LYS A C 1
ATOM 827 O O . LYS A 1 105 ? -47.642 3.658 57.617 1.00 84.62 105 LYS A O 1
ATOM 832 N N . VAL A 1 106 ? -48.652 2.416 59.184 1.00 86.88 106 VAL A N 1
ATOM 833 C CA . VAL A 1 106 ? -47.496 1.561 59.480 1.00 86.88 106 VAL A CA 1
ATOM 834 C C . VAL A 1 106 ? -47.200 0.641 58.299 1.00 86.88 106 VAL A C 1
ATOM 836 O O . VAL A 1 106 ? -46.060 0.553 57.839 1.00 86.88 106 VAL A O 1
ATOM 839 N N . CYS A 1 107 ? -48.241 0.025 57.729 1.00 88.75 107 CYS A N 1
ATOM 840 C CA . CYS A 1 107 ? -48.093 -0.804 56.534 1.00 88.75 107 CYS A CA 1
ATOM 841 C C . CYS A 1 107 ? -47.652 0.009 55.312 1.00 88.75 107 CYS A C 1
ATOM 843 O O . CYS A 1 107 ? -46.950 -0.535 54.464 1.00 88.75 107 CYS A O 1
ATOM 845 N N . ARG A 1 108 ? -47.984 1.307 55.223 1.00 89.38 108 ARG A N 1
ATOM 846 C CA . ARG A 1 108 ? -47.445 2.195 54.178 1.00 89.38 108 ARG A CA 1
ATOM 847 C C . ARG A 1 108 ? -45.918 2.250 54.230 1.00 89.38 108 ARG A C 1
ATOM 849 O O . ARG A 1 108 ? -45.273 2.021 53.208 1.00 89.38 108 ARG A O 1
ATOM 856 N N . SER A 1 109 ? -45.341 2.528 55.401 1.00 90.06 109 SER A N 1
ATOM 857 C CA . SER A 1 109 ? -43.883 2.582 55.585 1.00 90.06 109 SER A CA 1
ATOM 858 C C . SER A 1 109 ? -43.217 1.238 55.281 1.00 90.06 109 SER A C 1
ATOM 860 O O . SER A 1 109 ? -42.206 1.196 54.581 1.00 90.06 109 SER A O 1
ATOM 862 N N . MET A 1 110 ? -43.826 0.131 55.717 1.00 90.31 110 MET A N 1
ATOM 863 C CA . MET A 1 110 ? -43.344 -1.219 55.405 1.00 90.31 110 MET A CA 1
ATOM 864 C C . MET A 1 110 ? -43.418 -1.542 53.906 1.00 90.31 110 MET A C 1
ATOM 866 O O . MET A 1 110 ? -42.469 -2.082 53.348 1.00 90.31 110 MET A O 1
ATOM 870 N N . CYS A 1 111 ? -44.503 -1.164 53.225 1.00 91.75 111 CYS A N 1
ATOM 871 C CA . CYS A 1 111 ? -44.662 -1.343 51.781 1.00 91.75 111 CYS A CA 1
ATOM 872 C C . CYS A 1 111 ? -43.612 -0.538 50.995 1.00 91.75 111 CYS A C 1
ATOM 874 O O . CYS A 1 111 ? -42.987 -1.075 50.077 1.00 91.75 111 CYS A O 1
ATOM 876 N N . MET A 1 112 ? -43.354 0.718 51.386 1.00 91.38 112 MET A N 1
ATOM 877 C CA . MET A 1 112 ? -42.274 1.525 50.796 1.00 91.38 112 MET A CA 1
ATOM 878 C C . MET A 1 112 ? -40.911 0.851 50.962 1.00 91.38 112 MET A C 1
ATOM 880 O O . MET A 1 112 ? -40.142 0.799 50.004 1.00 91.38 112 MET A O 1
ATOM 884 N N . TRP A 1 113 ? -40.634 0.290 52.140 1.00 93.31 113 TRP A N 1
ATOM 885 C CA . TRP A 1 113 ? -39.393 -0.434 52.404 1.00 93.31 113 TRP A CA 1
ATOM 886 C C . TRP A 1 113 ? -39.233 -1.691 51.555 1.00 93.31 113 TRP A C 1
ATOM 888 O O . TRP A 1 113 ? -38.206 -1.834 50.894 1.00 93.31 113 TRP A O 1
ATOM 898 N N . VAL A 1 114 ? -40.255 -2.546 51.476 1.00 92.31 114 VAL A N 1
ATOM 899 C CA . VAL A 1 114 ? -40.208 -3.753 50.635 1.00 92.31 114 VAL A CA 1
ATOM 900 C C . VAL A 1 114 ? -39.918 -3.395 49.169 1.00 92.31 114 VAL A C 1
ATOM 902 O O . VAL A 1 114 ? -39.043 -3.995 48.542 1.00 92.31 114 VAL A O 1
ATOM 905 N N . ARG A 1 115 ? -40.605 -2.382 48.622 1.00 91.00 115 ARG A N 1
ATOM 906 C CA . ARG A 1 115 ? -40.400 -1.933 47.231 1.00 91.00 115 ARG A CA 1
ATOM 907 C C . ARG A 1 115 ? -39.015 -1.315 47.014 1.00 91.00 115 ARG A C 1
ATOM 909 O O . ARG A 1 115 ? -38.416 -1.501 45.954 1.00 91.00 115 ARG A O 1
ATOM 916 N N . ALA A 1 116 ? -38.494 -0.582 47.997 1.00 90.19 116 ALA A N 1
ATOM 917 C CA . ALA A 1 116 ? -37.161 0.006 47.919 1.00 90.19 116 ALA A CA 1
ATOM 918 C C . ALA A 1 116 ? -36.052 -1.059 47.953 1.00 90.19 116 ALA A C 1
ATOM 920 O O . ALA A 1 116 ? -35.092 -0.962 47.182 1.00 90.19 116 ALA A O 1
ATOM 921 N N . ILE A 1 117 ? -36.218 -2.093 48.784 1.00 89.94 117 ILE A N 1
ATOM 922 C CA . ILE A 1 117 ? -35.320 -3.249 48.869 1.00 89.94 117 ILE A CA 1
ATOM 923 C C . ILE A 1 117 ? -35.220 -3.976 47.521 1.00 89.94 117 ILE A C 1
ATOM 925 O O . ILE A 1 117 ? -34.113 -4.202 47.027 1.00 89.94 117 ILE A O 1
ATOM 929 N N . ASP A 1 118 ? -36.352 -4.275 46.884 1.00 88.88 118 ASP A N 1
ATOM 930 C CA . ASP A 1 118 ? -36.378 -4.922 45.566 1.00 88.88 118 ASP A CA 1
ATOM 931 C C . ASP A 1 118 ? -35.721 -4.060 44.479 1.00 8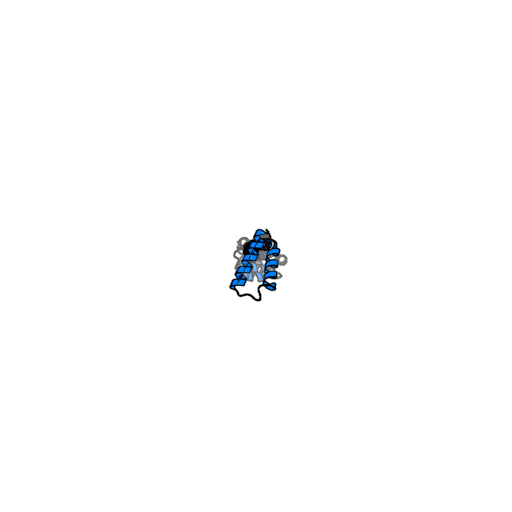8.88 118 ASP A C 1
ATOM 933 O O . ASP A 1 118 ? -34.804 -4.507 43.783 1.00 88.88 118 ASP A O 1
ATOM 937 N N . SER A 1 119 ? -36.101 -2.781 44.390 1.00 87.56 119 SER A N 1
ATOM 938 C CA . SER A 1 119 ? -35.525 -1.848 43.413 1.00 87.56 119 SER A CA 1
ATOM 939 C C . SER A 1 119 ? -34.006 -1.709 43.573 1.00 87.56 119 SER A C 1
ATOM 941 O O . SER A 1 119 ? -33.275 -1.579 42.579 1.00 87.56 119 SER A O 1
ATOM 943 N N . TYR A 1 120 ? -33.508 -1.716 44.812 1.00 86.81 120 TYR A N 1
ATOM 944 C CA . TYR A 1 120 ? -32.078 -1.708 45.103 1.00 86.81 120 TYR A CA 1
ATOM 945 C C . TYR A 1 120 ? -31.417 -3.014 44.643 1.00 86.81 120 TYR A C 1
ATOM 947 O O . TYR A 1 120 ? -30.460 -2.963 43.862 1.00 86.81 120 TYR A O 1
ATOM 955 N N . ALA A 1 121 ? -31.963 -4.167 45.033 1.00 85.75 121 ALA A N 1
ATOM 956 C CA . ALA A 1 121 ? -31.423 -5.480 44.689 1.00 85.75 121 ALA A CA 1
ATOM 957 C C . ALA A 1 121 ? -31.364 -5.716 43.169 1.00 85.75 121 ALA A C 1
ATOM 959 O O . ALA A 1 121 ? -30.325 -6.139 42.656 1.00 85.75 121 ALA A O 1
ATOM 960 N N . VAL A 1 122 ? -32.411 -5.353 42.418 1.00 84.19 122 VAL A N 1
ATOM 961 C CA . VAL A 1 122 ? -32.416 -5.433 40.944 1.00 84.19 122 VAL A CA 1
ATOM 962 C C . VAL A 1 122 ? -31.318 -4.551 40.340 1.00 84.19 122 VAL A C 1
ATOM 964 O O . VAL A 1 122 ? -30.560 -4.987 39.469 1.00 84.19 122 VAL A O 1
ATOM 967 N N . THR A 1 123 ? -31.196 -3.306 40.805 1.00 82.50 123 THR A N 1
ATOM 968 C CA . THR A 1 123 ? -30.246 -2.346 40.223 1.00 82.50 123 THR A CA 1
ATOM 969 C C . THR A 1 123 ? -28.796 -2.757 40.484 1.00 82.50 123 THR A C 1
ATOM 971 O O . THR A 1 123 ? -27.992 -2.800 39.553 1.00 82.50 123 THR A O 1
ATOM 974 N N . PHE A 1 124 ? -28.463 -3.089 41.731 1.00 80.12 124 PHE A N 1
ATOM 975 C CA . PHE A 1 124 ? -27.084 -3.352 42.141 1.00 80.12 124 PHE A CA 1
ATOM 976 C C . PHE A 1 124 ? -26.608 -4.771 41.808 1.00 80.12 124 PHE A C 1
ATOM 978 O O . PHE A 1 124 ? -25.440 -4.937 41.460 1.00 80.12 124 PHE A O 1
ATOM 985 N N . ARG A 1 125 ? -27.477 -5.793 41.854 1.00 77.50 125 ARG A N 1
ATOM 986 C CA . ARG A 1 125 ? -27.066 -7.177 41.546 1.00 77.50 125 ARG A CA 1
ATOM 987 C C . ARG A 1 125 ? -27.172 -7.536 40.072 1.00 77.50 125 ARG A C 1
ATOM 989 O O . ARG A 1 125 ? -26.365 -8.327 39.592 1.00 77.50 125 ARG A O 1
ATOM 996 N N . ILE A 1 126 ? -28.156 -6.997 39.352 1.00 76.69 126 ILE A N 1
ATOM 997 C CA . ILE A 1 126 ? -28.432 -7.426 37.972 1.00 76.69 126 ILE A CA 1
ATOM 998 C C . ILE A 1 126 ? -27.912 -6.402 36.966 1.00 76.69 126 ILE A C 1
ATOM 1000 O O . ILE A 1 126 ? -27.240 -6.770 36.000 1.00 76.69 126 ILE A O 1
ATOM 1004 N N . VAL A 1 127 ? -28.219 -5.119 37.168 1.00 78.94 127 VAL A N 1
ATOM 1005 C CA . VAL A 1 127 ? -27.949 -4.082 36.161 1.00 78.94 127 VAL A CA 1
ATOM 1006 C C . VAL A 1 127 ? -26.507 -3.579 36.228 1.00 78.94 127 VAL A C 1
ATOM 1008 O O . VAL A 1 127 ? -25.859 -3.463 35.187 1.00 78.94 127 VAL A O 1
ATOM 1011 N N . ASP A 1 128 ? -25.977 -3.323 37.424 1.00 81.62 128 ASP A N 1
ATOM 1012 C CA . ASP A 1 128 ? -24.625 -2.775 37.592 1.00 81.62 128 ASP A CA 1
ATOM 1013 C C . ASP A 1 128 ? -23.514 -3.709 37.061 1.00 81.62 128 ASP A C 1
ATOM 1015 O O . ASP A 1 128 ? -22.656 -3.225 36.314 1.00 81.62 128 ASP A O 1
ATOM 1019 N N . PRO A 1 129 ? -23.510 -5.034 37.328 1.00 87.56 129 PRO A N 1
ATOM 1020 C CA . PRO A 1 129 ? -22.494 -5.929 36.771 1.00 87.56 129 PRO A CA 1
ATOM 1021 C C . PRO A 1 129 ? -22.559 -6.019 35.246 1.00 87.56 129 PRO A C 1
ATOM 1023 O O . PRO A 1 129 ? -21.523 -6.007 34.584 1.00 87.56 129 PRO A O 1
ATOM 1026 N N . LYS A 1 130 ? -23.769 -6.061 34.672 1.00 87.06 130 LYS A N 1
ATOM 1027 C CA . LYS A 1 130 ? -23.956 -6.088 33.214 1.00 87.06 130 LYS A CA 1
ATOM 1028 C C . LYS A 1 130 ? -23.447 -4.803 32.568 1.00 87.06 130 LYS A C 1
ATOM 1030 O O . LYS A 1 130 ? -22.714 -4.873 31.591 1.00 87.06 130 LYS A O 1
ATOM 1035 N N . ARG A 1 131 ? -23.755 -3.640 33.150 1.00 84.81 131 ARG A N 1
ATOM 1036 C CA . ARG A 1 131 ? -23.238 -2.349 32.673 1.00 84.81 131 ARG A CA 1
ATOM 1037 C C . ARG A 1 131 ? -21.719 -2.264 32.744 1.00 84.81 131 ARG A C 1
ATOM 1039 O O . ARG A 1 131 ? -21.110 -1.805 31.789 1.00 84.81 131 ARG A O 1
ATOM 1046 N N . LYS A 1 132 ? -21.108 -2.727 33.839 1.00 90.44 132 LYS A N 1
ATOM 1047 C CA . LYS A 1 132 ? -19.642 -2.775 33.956 1.00 90.44 132 LYS A CA 1
ATOM 1048 C C . LYS A 1 132 ? -19.016 -3.677 32.892 1.00 90.44 132 LYS A C 1
ATOM 1050 O O . LYS A 1 132 ? -18.009 -3.291 32.315 1.00 90.44 132 LYS A O 1
ATOM 1055 N N . LYS A 1 133 ? -19.620 -4.838 32.608 1.00 92.31 133 LYS A N 1
ATOM 1056 C CA . LYS A 1 133 ? -19.164 -5.733 31.531 1.00 92.31 133 LYS A CA 1
ATOM 1057 C C . LYS A 1 133 ? -19.271 -5.081 30.154 1.00 92.31 133 LYS A C 1
ATOM 1059 O O . LYS A 1 133 ? -18.321 -5.168 29.391 1.00 92.31 133 LYS A O 1
ATOM 1064 N N . VAL A 1 134 ? -20.385 -4.406 29.863 1.00 92.62 134 VAL A N 1
ATOM 1065 C CA . VAL A 1 134 ? -20.561 -3.669 28.601 1.00 92.62 134 VAL A CA 1
ATOM 1066 C C . VAL A 1 134 ? -19.513 -2.566 28.474 1.00 92.62 134 VAL A C 1
ATOM 10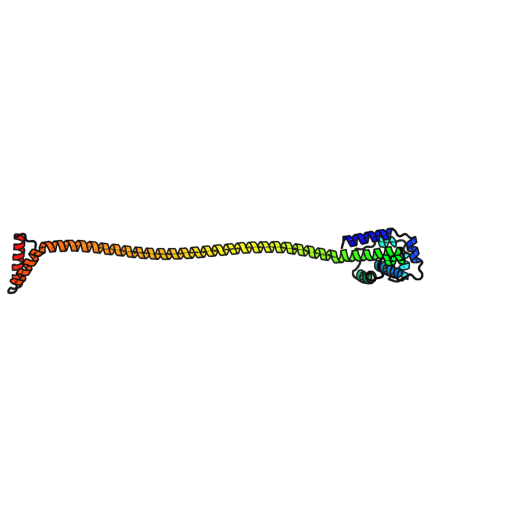68 O O . VAL A 1 134 ? -18.796 -2.543 27.487 1.00 92.62 134 VAL A O 1
ATOM 1071 N N . ALA A 1 135 ? -19.338 -1.732 29.501 1.00 94.25 135 ALA A N 1
ATOM 1072 C CA . ALA A 1 135 ? -18.347 -0.656 29.477 1.00 94.25 135 ALA A CA 1
ATOM 1073 C C . ALA A 1 135 ? -16.903 -1.173 29.323 1.00 94.25 135 ALA A C 1
ATOM 1075 O O . ALA A 1 135 ? -16.092 -0.547 28.647 1.00 94.25 135 ALA A O 1
ATOM 1076 N N . ALA A 1 136 ? -16.572 -2.316 29.936 1.00 95.62 136 ALA A N 1
ATOM 1077 C CA . ALA A 1 136 ? -15.268 -2.953 29.765 1.00 95.62 136 ALA A CA 1
ATOM 1078 C C . ALA A 1 136 ? -15.066 -3.464 28.329 1.00 95.62 136 ALA A C 1
ATOM 1080 O O . ALA A 1 136 ? -14.027 -3.189 27.737 1.00 95.62 136 ALA A O 1
ATOM 1081 N N . ALA A 1 137 ? -16.069 -4.136 27.755 1.00 94.25 137 ALA A N 1
ATOM 1082 C CA . ALA A 1 137 ? -16.014 -4.636 26.383 1.00 94.25 137 ALA A CA 1
ATOM 1083 C C . ALA A 1 137 ? -15.980 -3.501 25.345 1.00 94.25 137 ALA A C 1
ATOM 1085 O O . ALA A 1 137 ? -15.242 -3.586 24.372 1.00 94.25 137 ALA A O 1
ATOM 1086 N N . GLU A 1 138 ? -16.732 -2.416 25.556 1.00 94.50 138 GLU A N 1
ATOM 1087 C CA . GLU A 1 138 ? -16.696 -1.221 24.700 1.00 94.50 138 GLU A CA 1
ATOM 1088 C C . GLU A 1 138 ? -15.323 -0.542 24.735 1.00 94.50 138 GLU A C 1
ATOM 1090 O O . GLU A 1 138 ? -14.823 -0.107 23.698 1.00 94.50 138 GLU A O 1
ATOM 1095 N N . LYS A 1 139 ? -14.689 -0.484 25.914 1.00 97.00 139 LYS A N 1
ATOM 1096 C CA . LYS A 1 139 ? -13.328 0.039 26.056 1.00 97.00 139 LYS A CA 1
ATOM 1097 C C . LYS A 1 139 ? -12.318 -0.822 25.292 1.00 97.00 139 LYS A C 1
ATOM 1099 O O . LYS A 1 139 ? -11.544 -0.281 24.508 1.00 97.00 139 LYS A O 1
ATOM 1104 N N . GLU A 1 140 ? -12.351 -2.138 25.494 1.00 96.25 140 GLU A N 1
ATOM 1105 C CA . GLU A 1 140 ? -11.472 -3.085 24.797 1.00 96.25 140 GLU A CA 1
ATOM 1106 C C . GLU A 1 140 ? -11.671 -3.012 23.275 1.00 96.25 140 GLU A C 1
ATOM 1108 O O . GLU A 1 140 ? -10.705 -2.922 22.518 1.00 96.25 140 GLU A O 1
ATOM 1113 N N . LEU A 1 141 ? -12.926 -2.943 22.818 1.00 95.81 141 LEU A N 1
ATOM 1114 C CA . LEU A 1 141 ? -13.254 -2.771 21.406 1.00 95.81 141 LEU A CA 1
ATOM 1115 C C . LEU A 1 141 ? -12.663 -1.476 20.836 1.00 95.81 141 LEU A C 1
ATOM 1117 O O . LEU A 1 141 ? -12.110 -1.491 19.738 1.00 95.81 141 LEU A O 1
ATOM 1121 N N . GLY A 1 142 ? -12.756 -0.367 21.574 1.00 97.06 142 GLY A N 1
ATOM 1122 C CA . GLY A 1 142 ? -12.184 0.916 21.166 1.00 97.06 142 GLY A CA 1
ATOM 1123 C C . GLY A 1 142 ? -10.662 0.866 21.015 1.00 97.06 142 GLY A C 1
ATOM 1124 O O . GLY A 1 142 ? -10.129 1.368 20.024 1.00 97.06 142 GLY A O 1
ATOM 1125 N N . GLU A 1 143 ? -9.968 0.217 21.952 1.00 97.38 143 GLU A N 1
ATOM 1126 C CA . GLU A 1 143 ? -8.513 0.019 21.896 1.00 97.38 143 GLU A CA 1
ATOM 1127 C C . GLU A 1 143 ? -8.114 -0.831 20.678 1.00 97.38 143 GLU A C 1
ATOM 1129 O O . GLU A 1 143 ? -7.240 -0.435 19.901 1.00 97.38 143 GLU A O 1
ATOM 1134 N N . VAL A 1 144 ? -8.808 -1.949 20.441 1.00 97.00 144 VAL A N 1
ATOM 1135 C CA . VAL A 1 144 ? -8.545 -2.829 19.290 1.00 97.00 144 VAL A CA 1
ATOM 1136 C C . VAL A 1 144 ? -8.846 -2.129 17.963 1.00 97.00 144 VAL A C 1
ATOM 1138 O O . VAL A 1 144 ? -8.052 -2.228 17.027 1.00 97.00 144 VAL A O 1
ATOM 1141 N N . MET A 1 145 ? -9.951 -1.384 17.866 1.00 97.00 145 MET A N 1
ATOM 1142 C CA . MET A 1 145 ? -10.292 -0.629 16.655 1.00 97.00 145 MET A CA 1
ATOM 1143 C C . MET A 1 145 ? -9.271 0.472 16.349 1.00 97.00 145 MET A C 1
ATOM 1145 O O . MET A 1 145 ? -8.956 0.695 15.178 1.00 97.00 145 MET A O 1
ATOM 1149 N N . ALA A 1 146 ? -8.727 1.140 17.370 1.00 97.69 146 ALA A N 1
ATOM 1150 C CA . ALA A 1 146 ? -7.674 2.135 17.183 1.00 97.69 146 ALA A CA 1
ATOM 1151 C C . ALA A 1 146 ? -6.398 1.501 16.606 1.00 97.69 146 ALA A C 1
ATOM 1153 O O . ALA A 1 146 ? -5.852 2.003 15.620 1.00 97.69 146 ALA A O 1
ATOM 1154 N N . VAL A 1 147 ? -5.972 0.358 17.158 1.00 97.75 147 VAL A N 1
ATOM 1155 C CA . VAL A 1 147 ? -4.820 -0.399 16.642 1.00 97.75 147 VAL A CA 1
ATOM 1156 C C . VAL A 1 147 ? -5.081 -0.890 15.218 1.00 97.75 147 VAL A C 1
ATOM 1158 O O . VAL A 1 147 ? -4.221 -0.733 14.354 1.00 97.75 147 VAL A O 1
ATOM 1161 N N . LEU A 1 148 ? -6.268 -1.438 14.943 1.00 97.44 148 LEU A N 1
ATOM 1162 C CA . LEU A 1 148 ? -6.646 -1.901 13.606 1.00 97.44 148 LEU A CA 1
ATOM 1163 C C . LEU A 1 148 ? -6.552 -0.768 12.581 1.00 97.44 148 LEU A C 1
ATOM 1165 O O . LEU A 1 148 ? -5.940 -0.945 11.528 1.00 97.44 148 LEU A O 1
ATOM 1169 N N . ARG A 1 149 ? -7.104 0.405 12.905 1.00 97.81 149 ARG A N 1
ATOM 1170 C CA . ARG A 1 149 ? -7.071 1.573 12.021 1.00 97.81 149 ARG A CA 1
ATOM 1171 C C . ARG A 1 149 ? -5.642 2.035 11.748 1.00 97.81 149 ARG A C 1
ATOM 1173 O O . ARG A 1 149 ? -5.316 2.331 10.603 1.00 97.81 149 ARG A O 1
ATOM 1180 N N . GLN A 1 150 ? -4.787 2.050 12.769 1.00 98.00 150 GLN A N 1
ATOM 1181 C CA . GLN A 1 150 ? -3.372 2.375 12.600 1.00 98.00 150 GLN A CA 1
ATOM 1182 C C . GLN A 1 150 ? -2.670 1.362 11.684 1.00 98.00 150 GLN A C 1
ATOM 1184 O O . GLN A 1 150 ? -1.939 1.747 10.778 1.00 98.00 150 GLN A O 1
ATOM 1189 N N . LYS A 1 151 ? -2.916 0.059 11.869 1.00 97.44 151 LYS A N 1
ATOM 1190 C CA . LYS A 1 151 ? -2.322 -0.983 11.017 1.00 97.44 151 LYS A CA 1
ATOM 1191 C C . LYS A 1 151 ? -2.805 -0.900 9.570 1.00 97.44 151 LYS A C 1
ATOM 1193 O O . LYS A 1 151 ? -1.992 -1.067 8.670 1.00 97.44 151 LYS A O 1
ATOM 1198 N N . GLN A 1 152 ? -4.084 -0.604 9.347 1.00 97.56 152 GLN A N 1
ATOM 1199 C CA . GLN A 1 152 ? -4.637 -0.392 8.006 1.00 97.56 152 GLN A CA 1
ATOM 1200 C C . GLN A 1 152 ? -4.030 0.834 7.316 1.00 97.56 152 GLN A C 1
ATOM 1202 O O . GLN A 1 152 ? -3.729 0.768 6.130 1.00 97.56 152 GLN A O 1
ATOM 1207 N N . GLN A 1 153 ? -3.809 1.930 8.050 1.00 98.12 153 GLN A N 1
ATOM 1208 C CA . GLN A 1 153 ? -3.133 3.114 7.510 1.00 98.12 153 GLN A CA 1
ATOM 1209 C C . GLN A 1 153 ? -1.687 2.811 7.118 1.00 98.12 153 GLN A C 1
ATOM 1211 O O . GLN A 1 153 ? -1.297 3.108 5.995 1.00 98.12 153 GLN A O 1
ATOM 1216 N N . ASN A 1 154 ? -0.929 2.155 8.000 1.00 97.50 154 ASN A N 1
ATOM 1217 C CA . ASN A 1 154 ? 0.448 1.766 7.700 1.00 97.50 154 ASN A CA 1
ATOM 1218 C C . ASN A 1 154 ? 0.521 0.814 6.496 1.00 97.50 154 ASN A C 1
ATOM 1220 O O . ASN A 1 154 ? 1.441 0.914 5.693 1.00 97.50 154 ASN A O 1
ATOM 1224 N N . LEU A 1 155 ? -0.435 -0.113 6.366 1.00 97.44 155 LEU A N 1
ATOM 1225 C CA . LEU A 1 155 ? -0.500 -1.015 5.217 1.00 97.44 155 LEU A CA 1
ATOM 1226 C C . LEU A 1 155 ? -0.736 -0.236 3.919 1.00 97.44 155 LEU A C 1
ATOM 1228 O O . LEU A 1 155 ? 0.004 -0.432 2.963 1.00 97.44 155 LEU A O 1
ATOM 1232 N N . ALA A 1 156 ? -1.706 0.680 3.912 1.00 98.00 156 ALA A N 1
ATOM 1233 C CA . ALA A 1 156 ? -2.013 1.496 2.741 1.00 98.00 156 ALA A CA 1
ATOM 1234 C C . ALA A 1 156 ? -0.830 2.386 2.314 1.00 98.00 156 ALA A C 1
ATOM 1236 O O . ALA A 1 156 ? -0.603 2.578 1.122 1.00 98.00 156 ALA A O 1
ATOM 1237 N N . GLU A 1 157 ? -0.064 2.915 3.272 1.00 98.12 157 GLU A N 1
ATOM 1238 C CA . GLU A 1 157 ? 1.151 3.689 2.994 1.00 98.12 157 GLU A CA 1
ATOM 1239 C C . GLU A 1 157 ? 2.229 2.825 2.326 1.00 98.12 157 GLU A C 1
ATOM 1241 O O . GLU A 1 157 ? 2.763 3.200 1.283 1.00 98.12 157 GLU A O 1
ATOM 1246 N N . VAL A 1 158 ? 2.485 1.628 2.864 1.00 98.19 158 VAL A N 1
ATOM 1247 C CA . VAL A 1 158 ? 3.464 0.691 2.292 1.00 98.19 158 VAL A CA 1
ATOM 1248 C C . VAL A 1 158 ? 3.037 0.207 0.905 1.00 98.19 158 VAL A C 1
ATOM 1250 O O . VAL A 1 158 ? 3.867 0.146 0.002 1.00 98.19 158 VAL A O 1
ATOM 1253 N N . GLU A 1 159 ? 1.757 -0.107 0.700 1.00 97.75 159 GLU A N 1
ATOM 1254 C CA . GLU A 1 159 ? 1.230 -0.496 -0.616 1.00 97.75 159 GLU A CA 1
ATOM 1255 C C . GLU A 1 159 ? 1.383 0.634 -1.646 1.00 97.75 159 GLU A C 1
ATOM 1257 O O . GLU A 1 159 ? 1.780 0.381 -2.785 1.00 97.75 159 GLU A O 1
ATOM 1262 N N . ALA A 1 160 ? 1.136 1.886 -1.247 1.00 98.06 160 ALA A N 1
ATOM 1263 C CA . ALA A 1 160 ? 1.342 3.045 -2.112 1.00 98.06 160 ALA A CA 1
ATOM 1264 C C . ALA A 1 160 ? 2.826 3.251 -2.465 1.00 98.06 160 ALA A C 1
ATOM 1266 O O . ALA A 1 160 ? 3.154 3.556 -3.617 1.00 98.06 160 ALA A O 1
ATOM 1267 N N . ASP A 1 161 ? 3.729 3.057 -1.502 1.00 98.06 161 ASP A N 1
ATOM 1268 C CA . ASP A 1 161 ? 5.171 3.135 -1.733 1.00 98.06 161 ASP A CA 1
ATOM 1269 C C . ASP A 1 161 ? 5.666 2.029 -2.671 1.00 98.06 161 ASP A C 1
ATOM 1271 O O . ASP A 1 161 ? 6.461 2.315 -3.571 1.00 98.06 161 ASP A O 1
ATOM 1275 N N . ILE A 1 162 ? 5.173 0.796 -2.508 1.00 98.19 162 ILE A N 1
ATOM 1276 C CA . ILE A 1 162 ? 5.475 -0.327 -3.407 1.00 98.19 162 ILE A CA 1
ATOM 1277 C C . ILE A 1 162 ? 5.016 0.008 -4.824 1.00 98.19 162 ILE A C 1
ATOM 1279 O O . ILE A 1 162 ? 5.833 -0.034 -5.740 1.00 98.19 162 ILE A O 1
ATOM 1283 N N . ALA A 1 163 ? 3.764 0.437 -5.003 1.00 98.31 163 ALA A N 1
ATOM 1284 C CA . ALA A 1 163 ? 3.237 0.781 -6.323 1.00 98.31 163 ALA A CA 1
ATOM 1285 C C . ALA A 1 163 ? 4.049 1.900 -7.004 1.00 98.31 163 ALA A C 1
ATOM 1287 O O . ALA A 1 163 ? 4.323 1.846 -8.205 1.00 98.31 163 ALA A O 1
ATOM 1288 N N . ARG A 1 164 ? 4.487 2.912 -6.241 1.00 98.31 164 ARG A N 1
ATOM 1289 C CA . ARG A 1 164 ? 5.356 3.980 -6.762 1.00 98.31 164 ARG A CA 1
ATOM 1290 C C . ARG A 1 164 ? 6.730 3.446 -7.175 1.00 98.31 164 ARG A C 1
ATOM 1292 O O . ARG A 1 164 ? 7.259 3.859 -8.211 1.00 98.31 164 ARG A O 1
ATOM 1299 N N . LEU A 1 165 ? 7.330 2.582 -6.358 1.00 98.25 165 LEU A N 1
ATOM 1300 C CA . LEU A 1 165 ? 8.636 1.987 -6.641 1.00 98.25 165 LEU A CA 1
ATOM 1301 C C . LEU A 1 165 ? 8.580 1.061 -7.857 1.00 98.25 165 LEU A C 1
ATOM 1303 O O . LEU A 1 165 ? 9.459 1.164 -8.706 1.00 98.25 165 LEU A O 1
ATOM 1307 N N . GLU A 1 166 ? 7.541 0.237 -7.981 1.00 98.19 166 GLU A N 1
ATOM 1308 C CA . GLU A 1 166 ? 7.302 -0.619 -9.150 1.00 98.19 166 GLU A CA 1
ATOM 1309 C C . GLU A 1 166 ? 7.155 0.218 -10.425 1.00 98.19 166 GLU A C 1
ATOM 1311 O O . GLU A 1 166 ? 7.879 -0.008 -11.391 1.00 98.19 166 GLU A O 1
ATOM 1316 N N . ALA A 1 167 ? 6.333 1.273 -10.403 1.00 98.38 167 ALA A N 1
ATOM 1317 C CA . ALA A 1 167 ? 6.183 2.162 -11.557 1.00 98.38 167 ALA A CA 1
ATOM 1318 C C . ALA A 1 167 ? 7.506 2.845 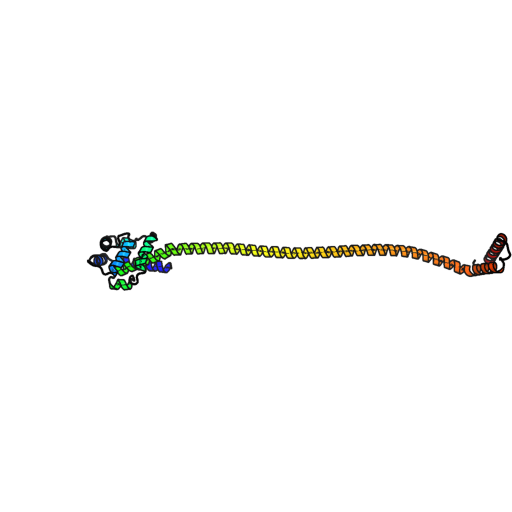-11.958 1.00 98.38 167 ALA A C 1
ATOM 1320 O O . ALA A 1 167 ? 7.809 2.991 -13.143 1.00 98.38 167 ALA A O 1
ATOM 1321 N N . THR A 1 168 ? 8.310 3.257 -10.972 1.00 98.38 168 THR A N 1
ATOM 1322 C CA . THR A 1 168 ? 9.624 3.876 -11.219 1.00 98.38 168 THR A CA 1
ATOM 1323 C C . THR A 1 168 ? 10.623 2.858 -11.768 1.00 98.38 168 THR A C 1
ATOM 1325 O O . THR A 1 168 ? 11.403 3.173 -12.669 1.00 98.38 168 THR A O 1
ATOM 1328 N N . TYR A 1 169 ? 10.592 1.633 -11.243 1.00 98.12 169 TYR A N 1
ATOM 1329 C CA . TYR A 1 169 ? 11.419 0.528 -11.703 1.00 98.12 169 TYR A CA 1
ATOM 1330 C C . TYR A 1 169 ? 11.111 0.188 -13.162 1.00 98.12 169 TYR A C 1
ATOM 1332 O O . TYR A 1 169 ? 12.024 0.194 -13.988 1.00 98.12 169 TYR A O 1
ATOM 1340 N N . ASP A 1 170 ? 9.837 -0.006 -13.501 1.00 98.50 170 ASP A N 1
ATOM 1341 C CA . ASP A 1 170 ? 9.408 -0.337 -14.861 1.00 98.50 170 ASP A CA 1
ATOM 1342 C C . ASP A 1 170 ? 9.774 0.770 -15.858 1.00 98.50 170 ASP A C 1
ATOM 1344 O O . ASP A 1 170 ? 10.287 0.487 -16.944 1.00 98.50 170 ASP A O 1
ATOM 1348 N N . ALA A 1 171 ? 9.592 2.039 -15.473 1.00 98.38 171 ALA A N 1
ATOM 1349 C CA . ALA A 1 171 ? 10.009 3.178 -16.288 1.00 98.38 171 ALA A CA 1
ATOM 1350 C C . ALA A 1 171 ? 11.528 3.187 -16.536 1.00 98.38 171 ALA A C 1
ATOM 1352 O O . ALA A 1 171 ? 11.966 3.355 -17.675 1.00 98.38 171 ALA A O 1
ATOM 1353 N N . SER A 1 172 ? 12.335 2.950 -15.495 1.00 98.12 172 SER A N 1
ATOM 1354 C CA . SER A 1 172 ? 13.798 2.904 -15.609 1.00 98.12 172 SER A CA 1
ATOM 1355 C C . SER A 1 172 ? 14.279 1.722 -16.458 1.00 98.12 172 SER A C 1
ATOM 1357 O O . SER A 1 172 ? 15.197 1.872 -17.269 1.00 98.12 172 SER A O 1
ATOM 1359 N N . VAL A 1 173 ? 13.641 0.555 -16.334 1.00 98.50 173 VAL A N 1
ATOM 1360 C CA . VAL A 1 173 ? 13.937 -0.623 -17.165 1.00 98.50 173 VAL A CA 1
ATOM 1361 C C . VAL A 1 173 ? 13.598 -0.356 -18.633 1.00 98.50 173 VAL A C 1
ATOM 1363 O O . VAL A 1 173 ? 14.403 -0.677 -19.511 1.00 98.50 173 VAL A O 1
ATOM 1366 N N . ALA A 1 174 ? 12.452 0.269 -18.911 1.00 98.38 174 ALA A N 1
ATOM 1367 C CA . ALA A 1 174 ? 12.058 0.637 -20.268 1.00 98.38 174 ALA A CA 1
ATOM 1368 C C . ALA A 1 174 ? 13.019 1.667 -20.888 1.00 98.38 174 ALA A C 1
ATOM 1370 O O . ALA A 1 174 ? 13.432 1.519 -22.042 1.00 98.38 174 ALA A O 1
ATOM 1371 N N . GLU A 1 175 ? 13.424 2.680 -20.117 1.00 98.38 175 GLU A N 1
ATOM 1372 C CA . GLU A 1 175 ? 14.406 3.676 -20.552 1.00 98.38 175 GLU A CA 1
ATOM 1373 C C . GLU A 1 175 ? 15.763 3.028 -20.848 1.00 98.38 175 GLU A C 1
ATOM 1375 O O . GLU A 1 175 ? 16.337 3.255 -21.917 1.00 98.38 175 GLU A O 1
ATOM 1380 N N . LYS A 1 176 ? 16.242 2.150 -19.958 1.00 98.38 176 LYS A N 1
ATOM 1381 C CA . LYS A 1 176 ? 17.478 1.390 -20.166 1.00 98.38 176 LYS A CA 1
ATOM 1382 C C . LYS A 1 176 ? 17.427 0.582 -21.465 1.00 98.38 176 LYS A C 1
ATOM 1384 O O . LYS A 1 176 ? 18.360 0.668 -22.260 1.00 98.38 176 LYS A O 1
ATOM 1389 N N . ALA A 1 177 ? 16.345 -0.158 -21.708 1.00 98.38 177 ALA A N 1
ATOM 1390 C CA . ALA A 1 177 ? 16.197 -0.959 -22.923 1.00 98.38 177 ALA A CA 1
ATOM 1391 C C . ALA A 1 177 ? 16.205 -0.088 -24.197 1.00 98.38 177 ALA A C 1
ATOM 1393 O O . ALA A 1 177 ? 16.835 -0.439 -25.198 1.00 98.38 177 ALA A O 1
ATOM 1394 N N . SER A 1 178 ? 15.555 1.080 -24.152 1.00 98.44 178 SER A N 1
ATOM 1395 C CA . SER A 1 178 ? 15.558 2.054 -25.253 1.00 98.44 178 SER A CA 1
ATOM 1396 C C . SER A 1 178 ? 16.959 2.622 -25.526 1.00 98.44 178 SER A C 1
ATOM 1398 O O . SER A 1 178 ? 17.395 2.720 -26.683 1.00 98.44 178 SER A O 1
ATOM 1400 N N . LEU A 1 179 ? 17.703 2.949 -24.466 1.00 98.38 179 LEU A N 1
ATOM 1401 C CA . LEU A 1 179 ? 19.081 3.426 -24.567 1.00 98.38 179 LEU A CA 1
ATOM 1402 C C . LEU A 1 179 ? 20.009 2.347 -25.132 1.00 98.38 179 LEU A C 1
ATOM 1404 O O . LEU A 1 179 ? 20.774 2.637 -26.051 1.00 98.38 179 LEU A O 1
ATOM 1408 N N . GLU A 1 180 ? 19.903 1.103 -24.663 1.00 98.38 180 GLU A N 1
ATOM 1409 C CA . GLU A 1 180 ? 20.678 -0.031 -25.186 1.00 98.38 180 GLU A CA 1
ATOM 1410 C C . GLU A 1 180 ? 20.410 -0.257 -26.684 1.00 98.38 180 GLU A C 1
ATOM 1412 O O . GLU A 1 180 ? 21.353 -0.400 -27.472 1.00 98.38 180 GLU A O 1
ATOM 1417 N N . ALA A 1 181 ? 19.145 -0.194 -27.113 1.00 98.31 181 ALA A N 1
ATOM 1418 C CA . ALA A 1 181 ? 18.778 -0.288 -28.526 1.00 98.31 181 ALA A CA 1
ATOM 1419 C C . ALA A 1 181 ? 19.366 0.867 -29.359 1.00 98.31 181 ALA A C 1
ATOM 1421 O O . ALA A 1 181 ? 19.904 0.654 -30.453 1.00 98.31 181 ALA A O 1
ATOM 1422 N N . THR A 1 182 ? 19.320 2.092 -28.828 1.00 98.31 182 THR A N 1
ATOM 1423 C CA . THR A 1 182 ? 19.881 3.282 -29.485 1.00 98.31 182 THR A CA 1
ATOM 1424 C C . THR A 1 182 ? 21.404 3.195 -29.594 1.00 98.31 182 THR A C 1
ATOM 1426 O O . THR A 1 182 ? 21.966 3.496 -30.652 1.00 98.31 182 THR A O 1
ATOM 1429 N N . MET A 1 183 ? 22.082 2.725 -28.543 1.00 98.38 183 MET A N 1
ATOM 1430 C CA . MET A 1 183 ? 23.527 2.489 -28.542 1.00 98.38 183 MET A CA 1
ATOM 1431 C C . MET A 1 183 ? 23.923 1.447 -29.589 1.00 98.38 183 MET A C 1
ATOM 1433 O O . MET A 1 183 ? 24.847 1.689 -30.370 1.00 98.38 183 MET A O 1
ATOM 1437 N N . ALA A 1 184 ? 23.201 0.325 -29.663 1.00 98.25 184 ALA A N 1
ATOM 1438 C CA . ALA A 1 184 ? 23.451 -0.714 -30.659 1.00 98.25 184 ALA A CA 1
ATOM 1439 C C . ALA A 1 184 ? 23.283 -0.178 -32.092 1.00 98.25 184 ALA A C 1
ATOM 1441 O O . ALA A 1 184 ? 24.151 -0.387 -32.948 1.00 98.25 184 ALA A O 1
ATOM 1442 N N . LEU A 1 185 ? 22.213 0.584 -32.349 1.00 98.38 185 LEU A N 1
ATOM 1443 C CA . LEU A 1 185 ? 21.978 1.213 -33.650 1.00 98.38 185 LEU A CA 1
ATOM 1444 C C . LEU A 1 185 ? 23.077 2.221 -34.009 1.00 98.38 185 LEU A C 1
ATOM 1446 O O . LEU A 1 185 ? 23.548 2.235 -35.151 1.00 98.38 185 LEU A O 1
ATOM 1450 N N . CYS A 1 186 ? 23.486 3.063 -33.058 1.00 98.25 186 CYS A N 1
ATOM 1451 C CA . CYS A 1 186 ? 24.532 4.061 -33.262 1.00 98.25 186 CYS A CA 1
ATOM 1452 C C . CYS A 1 186 ? 25.881 3.397 -33.563 1.00 98.25 186 CYS A C 1
ATOM 1454 O O . CYS A 1 186 ? 26.526 3.745 -34.551 1.00 98.25 186 CYS A O 1
ATOM 1456 N N . SER A 1 187 ? 26.250 2.363 -32.802 1.00 98.31 187 SER A N 1
ATOM 1457 C CA . SER A 1 187 ? 27.451 1.556 -33.047 1.00 98.31 187 SER A CA 1
ATOM 1458 C C . SER A 1 187 ? 27.439 0.932 -34.449 1.00 98.31 187 SER A C 1
ATOM 1460 O O . SER A 1 187 ? 28.397 1.071 -35.215 1.00 98.31 187 SER A O 1
ATOM 1462 N N . ALA A 1 188 ? 26.309 0.351 -34.865 1.00 98.25 188 ALA A N 1
ATOM 1463 C CA . ALA A 1 188 ? 26.158 -0.203 -36.210 1.00 98.25 188 ALA A CA 1
ATOM 1464 C C . ALA A 1 188 ? 26.226 0.868 -37.318 1.00 98.25 188 ALA A C 1
ATOM 1466 O O . ALA A 1 188 ? 26.698 0.597 -38.428 1.00 98.25 188 ALA A O 1
ATOM 1467 N N . ARG A 1 189 ? 25.734 2.087 -37.061 1.00 98.38 189 ARG A N 1
ATOM 1468 C CA . ARG A 1 189 ? 25.865 3.228 -37.985 1.00 98.38 189 ARG A CA 1
ATOM 1469 C C . ARG A 1 189 ? 27.313 3.701 -38.079 1.00 98.38 189 ARG A C 1
ATOM 1471 O O . ARG A 1 189 ? 27.798 3.844 -39.196 1.00 98.38 189 ARG A O 1
ATOM 1478 N N . LEU A 1 190 ? 28.008 3.851 -36.953 1.00 98.44 190 LEU A N 1
ATOM 1479 C CA . LEU A 1 190 ? 29.425 4.225 -36.906 1.00 98.44 190 LEU A CA 1
ATOM 1480 C C . LEU A 1 190 ? 30.300 3.208 -37.639 1.00 98.44 190 LEU A C 1
ATOM 1482 O O . LEU A 1 190 ? 31.103 3.592 -38.484 1.00 98.44 190 LEU A O 1
ATOM 1486 N N . GLY A 1 191 ? 30.087 1.911 -37.405 1.00 98.00 191 GLY A N 1
ATOM 1487 C CA . GLY A 1 191 ? 30.827 0.860 -38.104 1.00 98.00 191 GLY A CA 1
ATOM 1488 C C . GLY A 1 191 ? 30.609 0.878 -39.622 1.00 98.00 191 GLY A C 1
ATOM 1489 O O . GLY A 1 191 ? 31.547 0.656 -40.386 1.00 98.00 191 GLY A O 1
ATOM 1490 N N . ARG A 1 192 ? 29.386 1.172 -40.086 1.00 97.94 192 ARG A N 1
ATOM 1491 C CA . ARG A 1 192 ? 29.094 1.337 -41.522 1.00 97.94 192 ARG A CA 1
ATOM 1492 C C . ARG A 1 192 ? 29.718 2.604 -42.098 1.00 97.94 192 ARG A C 1
ATOM 1494 O O . ARG A 1 192 ? 30.311 2.527 -43.168 1.00 97.94 192 ARG A O 1
ATOM 1501 N N . ALA A 1 193 ? 29.606 3.729 -41.395 1.00 98.31 193 ALA A N 1
ATOM 1502 C CA . ALA A 1 193 ? 30.199 4.996 -41.809 1.00 98.31 193 ALA A CA 1
ATOM 1503 C C . ALA A 1 193 ? 31.722 4.871 -41.941 1.00 98.31 193 ALA A C 1
ATOM 1505 O O . ALA A 1 193 ? 32.261 5.239 -42.974 1.00 98.31 193 ALA A O 1
ATOM 1506 N N . GLY A 1 194 ? 32.394 4.243 -40.968 1.00 97.75 194 GLY A N 1
ATOM 1507 C CA . GLY A 1 194 ? 33.837 4.001 -41.029 1.00 97.75 194 GLY A CA 1
ATOM 1508 C C . GLY A 1 194 ? 34.259 3.171 -42.246 1.00 97.75 194 GLY A C 1
ATOM 1509 O O . GLY A 1 194 ? 35.208 3.535 -42.935 1.00 97.75 194 GLY A O 1
ATOM 1510 N N . ARG A 1 195 ? 33.519 2.098 -42.570 1.00 97.06 195 ARG A N 1
ATOM 1511 C CA . ARG A 1 195 ? 33.779 1.308 -43.789 1.00 97.06 195 ARG A CA 1
ATOM 1512 C C . ARG A 1 195 ? 33.553 2.111 -45.068 1.00 97.06 195 ARG A C 1
ATOM 1514 O O . ARG A 1 195 ? 34.345 1.992 -45.994 1.00 97.06 195 ARG A O 1
ATOM 1521 N N . LEU A 1 196 ? 32.492 2.917 -45.116 1.00 97.88 196 LEU A N 1
ATOM 1522 C CA . LEU A 1 196 ? 32.201 3.777 -46.263 1.00 97.88 196 LEU A CA 1
ATOM 1523 C C . LEU A 1 196 ? 33.320 4.804 -46.471 1.00 97.88 196 LEU A C 1
ATOM 1525 O O . LEU A 1 196 ? 33.7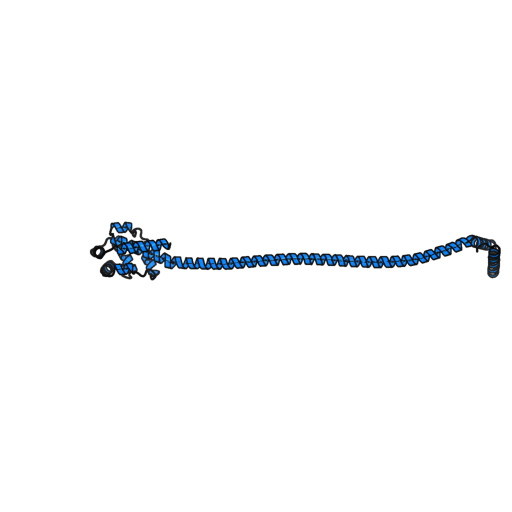85 4.958 -47.592 1.00 97.88 196 LEU A O 1
ATOM 1529 N N . THR A 1 197 ? 33.773 5.468 -45.405 1.00 97.75 197 THR A N 1
ATOM 1530 C CA . THR A 1 197 ? 34.871 6.442 -45.463 1.00 97.75 197 THR A CA 1
ATOM 1531 C C . THR A 1 197 ? 36.163 5.802 -45.958 1.00 97.75 197 THR A C 1
ATOM 1533 O O . THR A 1 197 ? 36.839 6.392 -46.792 1.00 97.75 197 THR A O 1
ATOM 1536 N N . MET A 1 198 ? 36.485 4.591 -45.493 1.00 96.69 198 MET A N 1
ATOM 1537 C CA . MET A 1 198 ? 37.660 3.852 -45.961 1.00 96.69 198 MET A CA 1
ATOM 1538 C C . MET A 1 198 ? 37.560 3.528 -47.458 1.00 96.69 198 MET A C 1
ATOM 1540 O O . MET A 1 198 ? 38.454 3.884 -48.214 1.00 96.69 198 MET A O 1
ATOM 1544 N N . ALA A 1 199 ? 36.436 2.953 -47.898 1.00 96.62 199 ALA A N 1
ATOM 1545 C CA . ALA A 1 199 ? 36.225 2.617 -49.307 1.00 96.62 199 ALA A CA 1
ATOM 1546 C C . ALA A 1 199 ? 36.231 3.855 -50.223 1.00 96.62 199 ALA A C 1
ATOM 1548 O O . ALA A 1 199 ? 36.781 3.806 -51.319 1.00 96.62 199 ALA A O 1
ATOM 1549 N N . LEU A 1 200 ? 35.644 4.975 -49.781 1.00 97.44 200 LEU A N 1
ATOM 1550 C CA . LEU A 1 200 ? 35.701 6.238 -50.524 1.00 97.44 200 LEU A CA 1
ATOM 1551 C C . LEU A 1 200 ? 37.120 6.815 -50.575 1.00 97.44 200 LEU A C 1
ATOM 1553 O O . LEU A 1 200 ? 37.475 7.419 -51.581 1.00 97.44 200 LEU A O 1
ATOM 1557 N N . GLY A 1 201 ? 37.920 6.630 -49.522 1.00 97.19 201 GLY A N 1
ATOM 1558 C CA . GLY A 1 201 ? 39.329 7.024 -49.515 1.00 97.19 201 GLY A CA 1
ATOM 1559 C C . GLY A 1 201 ? 40.145 6.258 -50.556 1.00 97.19 201 GLY A C 1
ATOM 1560 O O . GLY A 1 201 ? 40.879 6.871 -51.329 1.00 97.19 201 GLY A O 1
ATOM 1561 N N . ASP A 1 202 ? 39.960 4.939 -50.641 1.00 95.69 202 ASP A N 1
ATOM 1562 C CA . ASP A 1 202 ? 40.624 4.108 -51.654 1.00 95.69 202 ASP A CA 1
ATOM 1563 C C . ASP A 1 202 ? 40.204 4.516 -53.075 1.00 95.69 202 ASP A C 1
ATOM 1565 O O . ASP A 1 202 ? 41.030 4.641 -53.985 1.00 95.69 202 ASP A O 1
ATOM 1569 N N . GLU A 1 203 ? 38.910 4.777 -53.260 1.00 97.38 203 GLU A N 1
ATOM 1570 C CA . GLU A 1 203 ? 38.349 5.193 -54.540 1.00 97.38 203 GLU A CA 1
ATOM 1571 C C . GLU A 1 203 ? 38.840 6.588 -54.964 1.00 97.38 203 GLU A C 1
ATOM 1573 O O . GLU A 1 203 ? 39.149 6.798 -56.139 1.00 97.38 203 GLU A O 1
ATOM 1578 N N . GLN A 1 204 ? 39.006 7.517 -54.016 1.00 97.62 204 GLN A N 1
ATOM 1579 C CA . GLN A 1 204 ? 39.623 8.819 -54.271 1.00 97.62 204 GLN A CA 1
ATOM 1580 C C . GLN A 1 204 ? 41.039 8.654 -54.836 1.00 97.62 204 GLN A C 1
ATOM 1582 O O . GLN A 1 204 ? 41.355 9.245 -55.869 1.00 97.62 204 GLN A O 1
ATOM 1587 N N . VAL A 1 205 ? 41.878 7.822 -54.207 1.00 97.31 205 VAL A N 1
ATOM 1588 C CA . VAL A 1 205 ? 43.250 7.561 -54.682 1.00 97.31 205 VAL A CA 1
ATOM 1589 C C . VAL A 1 205 ? 43.233 6.954 -56.088 1.00 97.31 205 VAL A C 1
ATOM 1591 O O . VAL A 1 205 ? 44.014 7.354 -56.958 1.00 97.31 205 VAL A O 1
ATOM 1594 N N . ARG A 1 206 ? 42.307 6.023 -56.352 1.00 97.50 206 ARG A N 1
ATOM 1595 C CA . ARG A 1 206 ? 42.129 5.424 -57.682 1.00 97.50 206 ARG A CA 1
ATOM 1596 C C . ARG A 1 206 ? 41.745 6.464 -58.735 1.00 97.50 206 ARG A C 1
ATOM 1598 O O . ARG A 1 206 ? 42.290 6.443 -59.844 1.00 97.50 206 ARG A O 1
ATOM 1605 N N . TRP A 1 207 ? 40.823 7.369 -58.413 1.00 98.00 207 TRP A N 1
ATOM 1606 C CA . TRP A 1 207 ? 40.424 8.454 -59.310 1.00 98.00 207 TRP A CA 1
ATOM 1607 C C . TRP A 1 207 ? 41.563 9.437 -59.555 1.00 98.00 207 TRP A C 1
ATOM 1609 O O . TRP A 1 207 ? 41.799 9.795 -60.706 1.00 98.00 207 TRP A O 1
ATOM 1619 N N . GLU A 1 208 ? 42.323 9.809 -58.525 1.00 97.75 208 GLU A N 1
ATOM 1620 C CA . GLU A 1 208 ? 43.505 10.663 -58.673 1.00 97.75 208 GLU A CA 1
ATOM 1621 C C . GLU A 1 208 ? 44.535 10.046 -59.631 1.00 97.75 208 GLU A C 1
ATOM 1623 O O . GLU A 1 208 ? 45.068 10.740 -60.500 1.00 97.75 208 GLU A O 1
ATOM 1628 N N . HIS A 1 209 ? 44.787 8.737 -59.529 1.00 97.19 209 HIS A N 1
ATOM 1629 C CA . HIS A 1 209 ? 45.675 8.035 -60.459 1.00 97.19 209 HIS A CA 1
ATOM 1630 C C . HIS A 1 209 ? 45.106 7.972 -61.886 1.00 97.19 209 HIS A C 1
ATOM 1632 O O . HIS A 1 209 ? 45.835 8.191 -62.857 1.00 97.19 209 HIS A O 1
ATOM 1638 N N . SER A 1 210 ? 43.799 7.730 -62.019 1.00 97.62 210 SER A N 1
ATOM 1639 C CA . SER A 1 210 ? 43.118 7.688 -63.320 1.00 97.62 210 SER A CA 1
ATOM 1640 C C . SER A 1 210 ? 43.171 9.045 -64.023 1.00 97.62 210 SER A C 1
ATOM 1642 O O . SER A 1 210 ? 43.459 9.105 -65.214 1.00 97.62 210 SER A O 1
ATOM 1644 N N . ILE A 1 211 ? 42.963 10.140 -63.284 1.00 97.81 211 ILE A N 1
ATOM 1645 C CA . ILE A 1 211 ? 43.063 11.510 -63.805 1.00 97.81 211 ILE A CA 1
ATOM 1646 C C . ILE A 1 211 ? 44.482 11.798 -64.304 1.00 97.81 211 ILE A C 1
ATOM 1648 O O . ILE A 1 211 ? 44.632 12.347 -65.392 1.00 97.81 211 ILE A O 1
ATOM 1652 N N . LYS A 1 212 ? 45.520 11.401 -63.553 1.00 97.00 212 LYS A N 1
ATOM 1653 C CA . LYS A 1 212 ? 46.922 11.559 -63.987 1.00 97.00 212 LYS A CA 1
ATOM 1654 C C . LYS A 1 212 ? 47.202 10.798 -65.284 1.00 97.00 212 LYS A C 1
ATOM 1656 O O . LYS A 1 212 ? 47.691 11.392 -66.236 1.00 97.00 212 LYS A O 1
ATOM 1661 N N . THR A 1 213 ? 46.810 9.525 -65.335 1.00 96.75 213 THR A N 1
ATOM 1662 C CA . THR A 1 213 ? 47.008 8.659 -66.510 1.00 96.75 213 THR A CA 1
ATOM 1663 C C . THR A 1 213 ? 46.279 9.203 -67.740 1.00 96.75 213 THR A C 1
ATOM 1665 O O . THR A 1 213 ? 46.853 9.279 -68.821 1.00 96.75 213 THR A O 1
ATOM 1668 N N . LEU A 1 214 ? 45.022 9.634 -67.585 1.00 96.81 214 LEU A N 1
ATOM 1669 C CA . LEU A 1 214 ? 44.260 10.259 -68.671 1.00 96.81 214 LEU A CA 1
ATOM 1670 C C . LEU A 1 214 ? 44.883 11.587 -69.115 1.00 96.81 214 LEU A C 1
ATOM 1672 O O . LEU A 1 214 ? 44.850 11.903 -70.300 1.00 96.81 214 LEU A O 1
ATOM 1676 N N . GLY A 1 215 ? 45.462 12.350 -68.186 1.00 96.19 215 GLY A N 1
ATOM 1677 C CA . GLY A 1 215 ? 46.222 13.556 -68.502 1.00 96.19 215 GLY A CA 1
ATOM 1678 C C . GLY A 1 215 ? 47.430 13.263 -69.394 1.00 96.19 215 GLY A C 1
ATOM 1679 O O . GLY A 1 215 ? 47.625 13.956 -70.388 1.00 96.19 215 GLY A O 1
ATOM 1680 N N . GLU A 1 216 ? 48.196 12.215 -69.084 1.00 93.56 216 GLU A N 1
ATOM 1681 C CA . GLU A 1 216 ? 49.330 11.757 -69.903 1.00 93.56 216 GLU A CA 1
ATOM 1682 C C . GLU A 1 216 ? 48.870 11.265 -71.286 1.00 93.56 216 GLU A C 1
ATOM 1684 O O . GLU A 1 216 ? 49.394 11.708 -72.307 1.00 93.56 216 GLU A O 1
ATOM 1689 N N . GLN A 1 217 ? 47.827 10.430 -71.340 1.00 94.62 217 GLN A N 1
ATOM 1690 C CA . GLN A 1 217 ? 47.250 9.944 -72.601 1.00 94.62 217 GLN A CA 1
ATOM 1691 C C . GLN A 1 217 ? 46.727 11.082 -73.483 1.00 94.62 217 GLN A C 1
ATOM 1693 O O . GLN A 1 217 ? 46.875 11.042 -74.701 1.00 94.62 217 GLN A O 1
ATOM 1698 N N . LEU A 1 218 ? 46.130 12.117 -72.886 1.00 95.31 218 LEU A N 1
ATOM 1699 C CA . LEU A 1 218 ? 45.639 13.279 -73.626 1.00 95.31 218 LEU A CA 1
ATOM 1700 C C . LEU A 1 218 ? 46.784 14.059 -74.281 1.00 95.31 218 LEU A C 1
ATOM 1702 O O . LEU A 1 218 ? 46.614 14.557 -75.393 1.00 95.31 218 LEU A O 1
ATOM 1706 N N . VAL A 1 219 ? 47.944 14.141 -73.622 1.00 93.75 219 VAL A N 1
ATOM 1707 C CA . VAL A 1 219 ? 49.148 14.766 -74.189 1.00 93.75 219 VAL A CA 1
ATOM 1708 C C . VAL A 1 219 ? 49.688 13.947 -75.367 1.00 93.75 219 VAL A C 1
ATOM 1710 O O . VAL A 1 219 ? 49.999 14.536 -76.402 1.00 93.75 219 VAL A O 1
ATOM 1713 N N . ASN A 1 220 ? 49.735 12.616 -75.251 1.00 92.69 220 ASN A N 1
ATOM 1714 C CA . ASN A 1 220 ? 50.293 11.723 -76.281 1.00 92.69 220 ASN A CA 1
ATOM 1715 C C . ASN A 1 220 ? 49.328 11.407 -77.441 1.00 92.69 220 ASN A C 1
ATOM 1717 O O . ASN A 1 220 ? 49.748 10.906 -78.484 1.00 92.69 220 ASN A O 1
ATOM 1721 N N . LEU A 1 221 ? 48.044 11.755 -77.302 1.00 94.38 221 LEU A N 1
ATOM 1722 C CA . LEU A 1 221 ? 46.968 11.374 -78.223 1.00 94.38 221 LEU A CA 1
ATOM 1723 C C . LEU A 1 221 ? 47.274 11.665 -79.699 1.00 94.38 221 LEU A C 1
ATOM 1725 O O . LEU A 1 221 ? 46.929 10.875 -80.576 1.00 94.38 221 LEU A O 1
ATOM 1729 N N . ILE A 1 222 ? 47.894 12.810 -79.992 1.00 92.81 222 ILE A N 1
ATOM 1730 C CA . ILE A 1 222 ? 48.190 13.221 -81.371 1.00 92.81 222 ILE A CA 1
ATOM 1731 C C . ILE A 1 222 ? 49.218 12.275 -82.004 1.00 92.81 222 ILE A C 1
ATOM 1733 O O . ILE A 1 222 ? 49.021 11.834 -83.139 1.00 92.81 222 ILE A O 1
ATOM 1737 N N . GLY A 1 223 ? 50.295 11.959 -81.280 1.00 93.75 223 GLY A N 1
ATOM 1738 C CA . GLY A 1 223 ? 51.322 11.026 -81.731 1.00 93.75 223 GLY A CA 1
ATOM 1739 C C . GLY A 1 223 ? 50.778 9.609 -81.876 1.00 93.75 223 GLY A C 1
ATOM 1740 O O . GLY A 1 223 ? 50.951 8.995 -82.931 1.00 93.75 223 GLY A O 1
ATOM 1741 N N . ASP A 1 224 ? 50.031 9.136 -80.877 1.00 93.50 224 ASP A N 1
ATOM 1742 C CA . ASP A 1 224 ? 49.413 7.806 -80.876 1.00 93.50 224 ASP A CA 1
ATOM 1743 C C . ASP A 1 224 ? 48.476 7.597 -82.073 1.00 93.50 224 ASP A C 1
ATOM 1745 O O . ASP A 1 224 ? 48.574 6.593 -82.786 1.00 93.50 224 ASP A O 1
ATOM 1749 N N . VAL A 1 225 ? 47.590 8.564 -82.345 1.00 94.81 225 VAL A N 1
ATOM 1750 C CA . VAL A 1 225 ? 46.659 8.504 -83.485 1.00 94.81 225 VAL A CA 1
ATOM 1751 C C . VAL A 1 225 ? 47.414 8.515 -84.814 1.00 94.81 225 VAL A C 1
ATOM 1753 O O . VAL A 1 225 ? 47.034 7.792 -85.738 1.00 94.81 225 VAL A O 1
ATOM 1756 N N . LEU A 1 226 ? 48.491 9.296 -84.921 1.00 93.75 226 LEU A N 1
ATOM 1757 C CA . LEU A 1 226 ? 49.306 9.371 -86.131 1.00 93.75 226 LEU A CA 1
ATOM 1758 C C . LEU A 1 226 ? 50.033 8.047 -86.414 1.00 93.75 226 LEU A C 1
ATOM 1760 O O . LEU A 1 226 ? 49.973 7.559 -87.547 1.00 93.75 226 LEU A O 1
ATOM 1764 N N . ILE A 1 227 ? 50.657 7.437 -85.398 1.00 92.81 227 ILE A N 1
ATOM 1765 C CA . ILE A 1 227 ? 51.285 6.111 -85.522 1.00 92.81 227 ILE A CA 1
ATOM 1766 C C . ILE A 1 227 ? 50.224 5.069 -85.882 1.00 92.81 227 ILE A C 1
ATOM 1768 O O . ILE A 1 227 ? 50.413 4.313 -86.833 1.00 92.81 227 ILE A O 1
ATOM 1772 N N . ALA A 1 228 ? 49.089 5.040 -85.176 1.00 93.50 228 ALA A N 1
ATOM 1773 C CA . ALA A 1 228 ? 48.020 4.078 -85.441 1.00 93.50 228 ALA A CA 1
ATOM 1774 C C . ALA A 1 228 ? 47.491 4.189 -86.883 1.00 93.50 228 ALA A C 1
ATOM 1776 O O . ALA A 1 228 ? 47.329 3.173 -87.566 1.00 93.50 228 ALA A O 1
ATOM 1777 N N . ALA A 1 229 ? 47.278 5.413 -87.376 1.00 94.94 229 ALA A N 1
ATOM 1778 C CA . ALA A 1 229 ? 46.866 5.665 -88.754 1.00 94.94 229 ALA A CA 1
ATOM 1779 C C . ALA A 1 229 ? 47.925 5.203 -89.771 1.00 94.94 229 ALA A C 1
ATOM 1781 O O . ALA A 1 229 ? 47.579 4.540 -90.752 1.00 94.94 229 ALA A O 1
ATOM 1782 N N . ALA A 1 230 ? 49.209 5.488 -89.525 1.00 91.75 230 ALA A N 1
ATOM 1783 C CA . ALA A 1 230 ? 50.311 5.030 -90.374 1.00 91.75 230 ALA A CA 1
ATOM 1784 C C . ALA A 1 230 ? 50.416 3.495 -90.402 1.00 91.75 230 ALA A C 1
ATOM 1786 O O . ALA A 1 230 ? 50.562 2.899 -91.473 1.00 91.75 230 ALA A O 1
ATOM 1787 N N . CYS A 1 231 ? 50.259 2.844 -89.247 1.00 92.12 231 CYS A N 1
ATOM 1788 C CA . CYS A 1 231 ? 50.232 1.392 -89.128 1.00 92.12 231 CYS A CA 1
ATOM 1789 C C . CYS A 1 231 ? 49.109 0.774 -89.972 1.00 92.12 231 CYS A C 1
ATOM 1791 O O . CYS A 1 231 ? 49.362 -0.149 -90.748 1.00 92.12 231 CYS A O 1
ATOM 1793 N N . MET A 1 232 ? 47.886 1.306 -89.876 1.00 93.12 232 MET A N 1
ATOM 1794 C CA . MET A 1 232 ? 46.748 0.825 -90.670 1.00 93.12 232 MET A CA 1
ATOM 1795 C C . MET A 1 232 ? 46.945 1.034 -92.175 1.00 93.12 232 MET A C 1
ATOM 1797 O O . MET A 1 232 ? 46.583 0.161 -92.962 1.00 93.12 232 MET A O 1
ATOM 1801 N N . ALA A 1 233 ? 47.517 2.170 -92.579 1.00 94.50 233 ALA A N 1
ATOM 1802 C CA . ALA A 1 233 ? 47.680 2.517 -93.987 1.00 94.50 233 ALA A CA 1
ATOM 1803 C C . ALA A 1 233 ? 48.808 1.734 -94.680 1.00 94.50 233 ALA A C 1
ATOM 1805 O O . ALA A 1 233 ? 48.649 1.333 -95.833 1.00 94.50 233 ALA A O 1
ATOM 1806 N N . TYR A 1 234 ? 49.939 1.510 -94.000 1.00 91.69 234 TYR A N 1
ATOM 1807 C CA . TYR A 1 234 ? 51.171 1.059 -94.660 1.00 91.69 234 TYR A CA 1
ATOM 1808 C C . TYR A 1 234 ? 51.674 -0.319 -94.222 1.00 91.69 234 TYR A C 1
ATOM 1810 O O . TYR A 1 234 ? 52.388 -0.966 -94.986 1.00 91.69 234 TYR A O 1
ATOM 1818 N N . LEU A 1 235 ? 51.324 -0.815 -93.028 1.00 92.50 235 LEU A N 1
ATOM 1819 C CA . LEU A 1 235 ? 51.962 -2.027 -92.494 1.00 92.50 235 LEU A CA 1
ATOM 1820 C C . LEU A 1 235 ? 51.345 -3.350 -92.973 1.00 92.50 235 LEU A C 1
ATOM 1822 O O . LEU A 1 235 ? 51.970 -4.402 -92.823 1.00 92.50 235 LEU A O 1
ATOM 1826 N N . GLY A 1 236 ? 50.155 -3.324 -93.581 1.00 91.62 236 GLY A N 1
ATOM 1827 C CA . GLY A 1 236 ? 49.387 -4.527 -93.932 1.00 91.62 236 GLY A CA 1
ATOM 1828 C C . GLY A 1 236 ? 50.122 -5.541 -94.821 1.00 91.62 236 GLY A C 1
ATOM 1829 O O . GLY A 1 236 ? 49.943 -6.744 -94.643 1.00 91.62 236 GLY A O 1
ATOM 1830 N N . ALA A 1 237 ? 50.989 -5.079 -95.725 1.00 91.38 237 ALA A N 1
ATOM 1831 C CA . ALA A 1 237 ? 51.714 -5.931 -96.674 1.00 91.38 237 ALA A CA 1
ATOM 1832 C C . ALA A 1 237 ? 53.023 -6.535 -96.121 1.00 91.38 237 ALA A C 1
ATOM 1834 O O . ALA A 1 237 ? 53.629 -7.383 -96.773 1.00 91.38 237 ALA A O 1
ATOM 1835 N N . PHE A 1 238 ? 53.473 -6.111 -94.938 1.00 93.75 238 PHE A N 1
ATOM 1836 C CA . PHE A 1 238 ? 54.791 -6.466 -94.404 1.00 93.75 238 PHE A CA 1
ATOM 1837 C C . PHE A 1 238 ? 54.747 -7.571 -93.340 1.00 93.75 238 PHE A C 1
ATOM 1839 O O . PHE A 1 238 ? 53.696 -7.845 -92.760 1.00 93.75 238 PHE A O 1
ATOM 1846 N N . THR A 1 239 ? 55.900 -8.185 -93.057 1.00 93.94 239 THR A N 1
ATOM 1847 C CA . THR A 1 239 ? 56.089 -9.202 -92.005 1.00 93.94 239 THR A CA 1
ATOM 1848 C C . THR A 1 239 ? 56.195 -8.574 -90.611 1.00 93.94 239 THR A C 1
ATOM 1850 O O . THR A 1 239 ? 56.560 -7.409 -90.489 1.00 93.94 239 THR A O 1
ATOM 1853 N N . SER A 1 240 ? 55.917 -9.341 -89.545 1.00 93.25 240 SER A N 1
ATOM 1854 C CA . SER A 1 240 ? 55.908 -8.829 -88.156 1.00 93.25 240 SER A CA 1
ATOM 1855 C C . SER A 1 240 ? 57.194 -8.094 -87.773 1.00 93.25 240 SER A C 1
ATOM 1857 O O . SER A 1 240 ? 57.132 -6.969 -87.291 1.00 93.25 240 SER A O 1
ATOM 1859 N N . SER A 1 241 ? 58.356 -8.681 -88.073 1.00 93.81 241 SER A N 1
ATOM 1860 C CA . SER A 1 241 ? 59.654 -8.086 -87.740 1.00 93.81 241 SER A CA 1
ATOM 1861 C C . SER A 1 241 ? 59.871 -6.734 -88.424 1.00 93.81 241 SER A C 1
ATOM 1863 O O . SER A 1 241 ? 60.371 -5.802 -87.805 1.00 93.81 241 SER A O 1
ATOM 1865 N N . TYR A 1 242 ? 59.447 -6.598 -89.686 1.00 93.12 242 TYR A N 1
ATOM 1866 C CA . TYR A 1 242 ? 59.581 -5.341 -90.424 1.00 93.12 242 TYR A CA 1
ATOM 1867 C C . TYR A 1 242 ? 58.563 -4.287 -89.964 1.00 93.12 242 TYR A C 1
ATOM 1869 O O . TYR A 1 242 ? 58.863 -3.096 -89.952 1.00 93.12 242 TYR A O 1
ATOM 1877 N N . ARG A 1 243 ? 57.369 -4.710 -89.523 1.00 94.31 243 ARG A N 1
ATOM 1878 C CA . ARG A 1 243 ? 56.381 -3.811 -88.902 1.00 94.31 243 ARG A CA 1
ATOM 1879 C C . ARG A 1 243 ? 56.894 -3.219 -87.592 1.00 94.31 243 ARG A C 1
ATOM 1881 O O . ARG A 1 243 ? 56.720 -2.023 -87.372 1.00 94.31 243 ARG A O 1
ATOM 1888 N N . GLU A 1 244 ? 57.521 -4.031 -86.744 1.00 93.12 244 GLU A N 1
ATOM 1889 C CA . GLU A 1 244 ? 58.119 -3.580 -85.479 1.00 93.12 244 GLU A CA 1
ATOM 1890 C C . GLU A 1 244 ? 59.256 -2.578 -85.722 1.00 93.12 244 GLU A C 1
ATOM 1892 O O . GLU A 1 244 ? 59.307 -1.532 -85.071 1.00 93.12 244 GLU A O 1
ATOM 1897 N N . GLU A 1 245 ? 60.117 -2.844 -86.711 1.00 93.75 245 GLU A N 1
ATOM 1898 C CA . GLU A 1 245 ? 61.204 -1.940 -87.099 1.00 93.75 245 GLU A CA 1
ATOM 1899 C C . GLU A 1 245 ? 60.679 -0.588 -87.611 1.00 93.75 245 GLU A C 1
ATOM 1901 O O . GLU A 1 245 ? 61.105 0.463 -87.123 1.00 93.75 245 GLU A O 1
ATOM 1906 N N . LEU A 1 246 ? 59.710 -0.601 -88.538 1.00 92.75 246 LEU A N 1
ATOM 1907 C CA . LEU A 1 246 ? 59.089 0.619 -89.068 1.00 92.75 246 LEU A CA 1
ATOM 1908 C C . LEU A 1 246 ? 58.359 1.418 -87.985 1.00 92.75 246 LEU A C 1
ATOM 1910 O O . LEU A 1 246 ? 58.507 2.637 -87.926 1.00 92.75 246 LEU A O 1
ATOM 1914 N N . THR A 1 247 ? 57.618 0.745 -87.102 1.00 92.62 247 THR A N 1
ATOM 1915 C CA . THR A 1 247 ? 56.920 1.407 -85.990 1.00 92.62 247 THR A CA 1
ATOM 1916 C C . THR A 1 247 ? 57.929 2.073 -85.055 1.00 92.62 247 THR A C 1
ATOM 1918 O O . THR A 1 247 ? 57.768 3.244 -84.729 1.00 92.62 247 THR A O 1
ATOM 1921 N N . SER A 1 248 ? 59.022 1.385 -84.697 1.00 92.69 248 SER A N 1
ATOM 1922 C CA . SER A 1 248 ? 60.086 1.964 -83.866 1.00 92.69 248 SER A CA 1
ATOM 1923 C C . SER A 1 248 ? 60.754 3.173 -84.529 1.00 92.69 248 SER A C 1
ATOM 1925 O O . SER A 1 248 ? 61.035 4.169 -83.856 1.00 92.69 248 SER A O 1
ATOM 1927 N N . LEU A 1 249 ? 60.991 3.115 -85.845 1.00 93.38 249 LEU A N 1
ATOM 1928 C CA . LEU A 1 249 ? 61.540 4.239 -86.603 1.00 93.38 249 LEU A CA 1
ATOM 1929 C C . LEU A 1 249 ? 60.595 5.448 -86.576 1.00 93.38 249 LEU A C 1
ATOM 1931 O O . LEU A 1 249 ? 61.048 6.563 -86.316 1.00 93.38 249 LEU A O 1
ATOM 1935 N N . TRP A 1 250 ? 59.298 5.238 -86.807 1.00 93.50 250 TRP A N 1
ATOM 1936 C CA . TRP A 1 250 ? 58.303 6.312 -86.777 1.00 93.50 250 TRP A CA 1
ATOM 1937 C C . TRP A 1 250 ? 58.142 6.910 -85.380 1.00 93.50 250 TRP A C 1
ATOM 1939 O O . TRP A 1 250 ? 58.134 8.132 -85.256 1.00 93.50 250 TRP A O 1
ATOM 1949 N N . THR A 1 251 ? 58.113 6.092 -84.322 1.00 91.75 251 THR A N 1
ATOM 1950 C CA . THR A 1 251 ? 58.092 6.594 -82.939 1.00 91.75 251 THR A CA 1
ATOM 1951 C C . THR A 1 251 ? 59.310 7.477 -82.648 1.00 91.75 251 THR A C 1
ATOM 1953 O O . THR A 1 251 ? 59.149 8.573 -82.117 1.00 91.75 251 THR A O 1
ATOM 1956 N N . LYS A 1 252 ? 60.520 7.067 -83.066 1.00 92.56 252 LYS A N 1
ATOM 1957 C CA . LYS A 1 252 ? 61.740 7.886 -82.907 1.00 92.56 252 LYS A CA 1
ATOM 1958 C C . LYS A 1 252 ? 61.647 9.221 -83.647 1.00 92.56 252 LYS A C 1
ATOM 1960 O O . LYS A 1 252 ? 61.976 10.254 -83.074 1.00 92.56 252 LYS A O 1
ATOM 1965 N N . GLN A 1 253 ? 61.152 9.215 -84.886 1.00 92.94 253 GLN A N 1
ATOM 1966 C CA . GLN A 1 253 ? 60.966 10.448 -85.660 1.00 92.94 253 GLN A CA 1
ATOM 1967 C C . GLN A 1 253 ? 59.978 11.411 -84.991 1.00 92.94 253 GLN A C 1
ATOM 1969 O O . GLN A 1 253 ? 60.207 12.620 -85.003 1.00 92.94 253 GLN A O 1
ATOM 1974 N N . LEU A 1 254 ? 58.904 10.903 -84.381 1.00 92.44 254 LEU A N 1
ATOM 1975 C CA . LEU A 1 254 ? 57.964 11.742 -83.630 1.00 92.44 254 LEU A CA 1
ATOM 1976 C C . LEU A 1 254 ? 58.625 12.372 -82.404 1.00 92.44 254 LEU A C 1
ATOM 1978 O O . LEU A 1 254 ? 58.433 13.566 -82.164 1.00 92.44 254 LEU A O 1
ATOM 1982 N N . THR A 1 255 ? 59.474 11.619 -81.699 1.00 89.56 255 THR A N 1
ATOM 1983 C CA . THR A 1 255 ? 60.282 12.158 -80.597 1.00 89.56 255 THR A CA 1
ATOM 1984 C C . THR A 1 255 ? 61.229 13.266 -81.074 1.00 89.56 255 THR A C 1
ATOM 1986 O O . THR A 1 255 ? 61.270 14.334 -80.460 1.00 89.56 255 THR A O 1
ATOM 1989 N N . ASP A 1 256 ? 61.936 13.066 -82.191 1.00 92.69 256 ASP A N 1
ATOM 1990 C CA . ASP A 1 256 ? 62.858 14.064 -82.763 1.00 92.69 256 ASP A CA 1
ATOM 1991 C C . ASP A 1 256 ? 62.131 15.355 -83.179 1.00 92.69 256 ASP A C 1
ATOM 1993 O O . ASP A 1 256 ? 62.633 16.466 -82.981 1.00 92.69 256 ASP A O 1
ATOM 1997 N N . LEU A 1 257 ? 60.909 15.217 -83.704 1.00 93.19 257 LEU A N 1
ATOM 1998 C CA . LEU A 1 257 ? 60.025 16.328 -84.069 1.00 93.19 257 LEU A CA 1
ATOM 1999 C C . LEU A 1 257 ? 59.305 16.959 -82.868 1.00 93.19 257 LEU A C 1
ATOM 2001 O O . LEU A 1 257 ? 58.556 17.922 -83.046 1.00 93.19 257 LEU A O 1
ATOM 2005 N N . LYS A 1 258 ? 59.552 16.459 -81.649 1.00 90.06 258 LYS A N 1
ATOM 2006 C CA . LYS A 1 258 ? 58.928 16.907 -80.394 1.00 90.06 258 LYS A CA 1
ATOM 2007 C C . LYS A 1 258 ? 57.403 16.789 -80.399 1.00 90.06 258 LYS A C 1
ATOM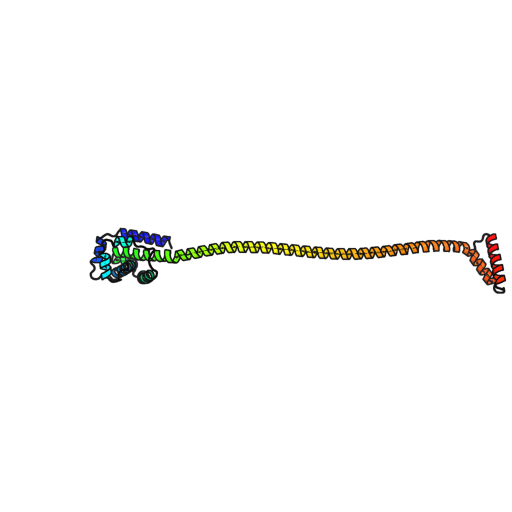 2009 O O . LYS A 1 258 ? 56.715 17.601 -79.779 1.00 90.06 258 LYS A O 1
ATOM 2014 N N . ILE A 1 259 ? 56.879 15.785 -81.092 1.00 90.00 259 ILE A N 1
ATOM 2015 C CA . ILE A 1 259 ? 55.471 15.406 -81.011 1.00 90.00 259 ILE A CA 1
ATOM 2016 C C . ILE A 1 259 ? 55.352 14.399 -79.861 1.00 90.00 259 ILE A C 1
ATOM 2018 O O . ILE A 1 259 ? 56.020 13.366 -79.914 1.00 90.00 259 ILE A O 1
ATOM 2022 N N . PRO A 1 260 ? 54.548 14.679 -78.822 1.00 86.81 260 PRO A N 1
ATOM 2023 C CA . PRO A 1 260 ? 54.325 13.722 -77.746 1.00 86.81 260 PRO A CA 1
ATOM 2024 C C . PRO A 1 260 ? 53.655 12.451 -78.283 1.00 86.81 260 PRO A C 1
ATOM 2026 O O . PRO A 1 260 ? 52.638 12.536 -78.977 1.00 86.81 260 PRO A O 1
ATOM 2029 N N . ALA A 1 261 ? 54.259 11.304 -77.983 1.00 74.94 261 ALA A N 1
ATOM 2030 C CA . ALA A 1 261 ? 53.834 9.959 -78.355 1.00 74.94 261 ALA A CA 1
ATOM 2031 C C . ALA A 1 261 ? 54.371 8.993 -77.291 1.00 74.94 261 ALA A C 1
ATOM 2033 O O . ALA A 1 261 ? 55.577 9.117 -76.966 1.00 74.94 261 ALA A O 1
#

InterPro domains:
  IPR024743 Dynein heavy chain, coiled coil stalk [PF12777] (3-247)
  IPR026983 Dynein heavy chain [PTHR22878] (8-260)

Radius of gyration: 68.61 Å; chains: 1; bounding box: 121×35×167 Å

Foldseek 3Di:
DQVVLVVLQVVLLVLLVPDDLVQLVVLLPDPPADPLSLLLLLLVCLLVVHHSDVVRSNVLSVDPCNSVCLNPPPLQPQDPVSLVVSVVSVVDPCLALVNSVVRGSNSSSSSSSSNSSSSNSCCVVPVVVVVVVVVVVVVVVVVVVVVVVVVVVVVVVVVVVVVVVVVVVVVVVVVVVVVVVVVVVVVVVVVVVVVVVVVVVVVVVVVVVVVVVVVLCVQQVVVVVVLVVCCVPPVPVDDPVVSVVVSVVSVVVCVVVVRRD

Sequence (261 aa):
GRARSRSAMEAATKALEALNKSDINELRVFNKPPNLVKFVMEAVCLLLGAKTDWASAKQVLGDTNFLKKLQDYDKDRISESLMKKLKEYIDHPEFIPDLVATQSKVCRSMCMWVRAIDSYAVTFRIVDPKRKKVAAAEKELGEVMAVLRQKQQNLAEVEADIARLEATYDASVAEKASLEATMALCSARLGRAGRLTMALGDEQVRWEHSIKTLGEQLVNLIGDVLIAAACMAYLGAFTSSYREELTSLWTKQLTDLKIPA

pLDDT: mean 90.92, std 6.18, range [59.47, 98.5]